Protein AF-A0A6A3BYN4-F1 (afdb_monomer)

InterPro domains:
  IPR032675 Leucine-rich repea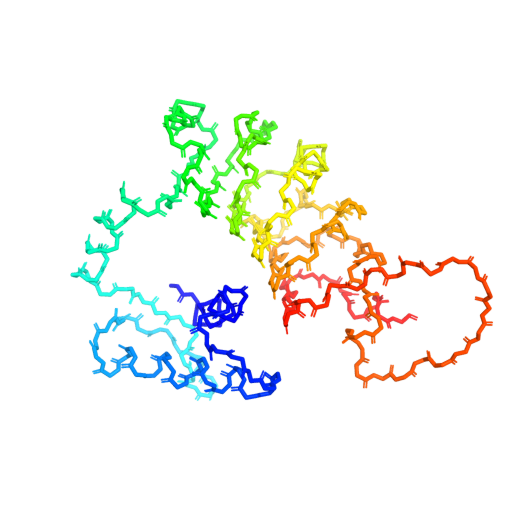t domain superfamily [G3DSA:3.80.10.10] (37-231)
  IPR058922 Disease resistance protein, winged helix domain [PF23559] (1-65)

Secondary structure (DSSP, 8-state):
-BHHHHHHHHHHTTTT-S--HHHHHHHHHHHHHHHHHTTSEEEEEE-TTT--EEEEEEPHHHHHHHHHHHHHHTEEEEES-TTTT--TTTTT--EEEEEE-SSSPPPGGGGG-TT-SEEEEEES--TTHHHHHHHHHHH-TT-SEEEEEES-TTSS-S--B--GGGGG-TT--EEE-TT-TT--B--TTT--GGG-SS-------S-------TT--EEE--S-TTGGGGG-

Solvent-accessible surface area (backbone atoms only — not comparable to full-atom values): 12908 Å² total; per-residue (Å²): 85,50,43,68,58,52,37,46,48,35,56,30,70,56,73,75,64,97,68,59,75,79,53,49,58,57,48,33,52,52,52,50,53,51,38,47,77,68,54,47,43,41,76,75,42,54,42,89,86,80,60,48,70,48,28,34,35,70,24,67,73,56,44,54,52,48,58,58,45,30,79,74,66,25,50,44,77,33,55,69,51,68,73,71,54,64,59,91,50,46,90,55,28,30,32,39,37,39,44,33,77,48,88,54,60,68,60,72,69,66,58,67,34,44,62,22,30,35,40,36,42,40,30,64,47,34,88,41,35,63,69,41,48,46,57,39,40,69,43,30,50,53,21,12,34,43,31,46,35,35,73,55,63,91,57,92,58,40,55,43,65,62,54,63,46,54,44,60,25,59,44,25,9,29,46,39,43,33,32,25,47,53,42,74,58,79,36,65,33,62,64,21,83,86,78,46,102,62,91,83,85,86,88,85,83,87,76,98,70,79,36,36,40,88,44,47,77,52,78,50,83,38,76,46,68,68,59,74,67,75,77,113

pLDDT: mean 76.35, std 15.19, range [27.19, 93.81]

Foldseek 3Di:
DFLVVQLLVCLLVCVQDDDDLVVSSVSSVVVVVVCVVVQQWDDFDADPPPRHTGDTHGDPVNVVVVVVVCVVQQAAEEEQDVVSLPCPPLVRHAEYEYEYEDPDERDPSLLSSLNYAYYHYEDQACNRDQVNQLSNLQRNLNYRYYADAHPPQPDPGADQAHDLSVLSNLSHQEYHDHRRQNHPAYHLSAVDPVVDPDDDDDDDDDDPDSRHNPNHSDYDDHNHPPHVVNVD

Radius of gyration: 18.55 Å; Cα contacts (8 Å, |Δi|>4): 414; chains: 1; bounding box: 43×46×58 Å

Organism: Hibiscus syriacus (NCBI:txid106335)

Nearest PDB structures (foldseek):
  7xe0-assembly1_I  TM=6.383E-01  e=1.063E-06  Triticum monococcum
  7xx2-assembly1_I  TM=6.486E-01  e=2.289E-06  Triticum monococcum
  7xc2-assembly1_C  TM=6.674E-01  e=1.061E-05  Triticum monococcum
  8xuo-assembly1_G  TM=5.935E-01  e=4.640E-05  Solanum lycopersicum
  5unh-assembly1_B  TM=2.642E-01  e=7.836E+00  Escherichia coli

Structure (mmCIF, N/CA/C/O backbone):
data_AF-A0A6A3BYN4-F1
#
_entry.id   AF-A0A6A3BYN4-F1
#
loop_
_atom_site.group_PDB
_atom_site.id
_atom_site.type_symbol
_atom_site.label_atom_id
_atom_site.label_alt_id
_atom_site.label_comp_id
_atom_site.label_asym_id
_atom_site.label_entity_id
_atom_site.label_seq_id
_atom_site.pdbx_PDB_ins_code
_atom_site.Cartn_x
_atom_site.Cartn_y
_atom_site.Cartn_z
_atom_site.occupancy
_atom_site.B_iso_or_equiv
_atom_site.auth_seq_id
_atom_site.auth_comp_id
_atom_site.auth_asym_id
_atom_site.auth_atom_id
_atom_site.pdbx_PDB_model_num
ATOM 1 N N . MET A 1 1 ? 0.397 6.518 12.177 1.00 86.75 1 MET A N 1
ATOM 2 C CA . MET A 1 1 ? -0.329 5.932 11.025 1.00 86.75 1 MET A CA 1
ATOM 3 C C . MET A 1 1 ? -1.210 7.015 10.438 1.00 86.75 1 MET A C 1
ATOM 5 O O . MET A 1 1 ? -1.870 7.691 11.211 1.00 86.75 1 MET A O 1
ATOM 9 N N . GLU A 1 2 ? -1.227 7.198 9.119 1.00 88.94 2 GLU A N 1
ATOM 10 C CA . GLU A 1 2 ? -2.118 8.177 8.474 1.00 88.94 2 GLU A CA 1
ATOM 11 C C . GLU A 1 2 ? -3.573 7.684 8.494 1.00 88.94 2 GLU A C 1
ATOM 13 O O . GLU A 1 2 ? -3.854 6.552 8.089 1.00 88.94 2 GLU A O 1
ATOM 18 N N . LYS A 1 3 ? -4.504 8.542 8.928 1.00 89.50 3 LYS A N 1
ATOM 19 C CA . LYS A 1 3 ? -5.945 8.245 8.970 1.00 89.50 3 LYS A CA 1
ATOM 20 C C . LYS A 1 3 ? -6.471 7.872 7.587 1.00 89.50 3 LYS A C 1
ATOM 22 O O . LYS A 1 3 ? -7.113 6.839 7.406 1.00 89.50 3 LYS A O 1
ATOM 27 N N . GLU A 1 4 ? -6.133 8.691 6.596 1.00 86.19 4 GLU A N 1
ATOM 28 C CA . GLU A 1 4 ? -6.593 8.512 5.223 1.00 86.19 4 GLU A CA 1
ATOM 29 C C . GLU A 1 4 ? -6.123 7.164 4.641 1.00 86.19 4 GLU A C 1
ATOM 31 O O . GLU A 1 4 ? -6.865 6.482 3.935 1.00 86.19 4 GLU A O 1
ATOM 36 N N . PHE A 1 5 ? -4.903 6.736 4.976 1.00 85.38 5 PHE A N 1
ATOM 37 C CA . PHE A 1 5 ? -4.376 5.436 4.565 1.00 85.38 5 PHE A CA 1
ATOM 38 C C . PHE A 1 5 ? -5.151 4.267 5.193 1.00 85.38 5 PHE A C 1
ATOM 40 O O . PHE A 1 5 ? -5.428 3.284 4.499 1.00 85.38 5 PHE A O 1
ATOM 47 N N . LEU A 1 6 ? -5.524 4.362 6.475 1.00 88.94 6 LEU A N 1
ATOM 48 C CA . LEU A 1 6 ? -6.311 3.330 7.162 1.00 88.94 6 LEU A CA 1
ATOM 49 C C . LEU A 1 6 ? -7.678 3.152 6.501 1.00 88.94 6 LEU A C 1
ATOM 51 O O . LEU A 1 6 ? -8.023 2.040 6.101 1.00 88.94 6 LEU A O 1
ATOM 55 N N . ILE A 1 7 ? -8.402 4.256 6.306 1.00 88.38 7 ILE A N 1
ATOM 56 C CA . ILE A 1 7 ? -9.732 4.250 5.688 1.00 88.38 7 ILE A CA 1
ATOM 57 C C . ILE A 1 7 ? -9.668 3.645 4.284 1.00 88.38 7 ILE A C 1
ATOM 59 O O . ILE A 1 7 ? -10.407 2.711 3.972 1.00 88.38 7 ILE A O 1
ATOM 63 N N . LYS A 1 8 ? -8.721 4.092 3.454 1.00 85.56 8 LYS A N 1
ATOM 64 C CA . LYS A 1 8 ? -8.549 3.560 2.094 1.00 85.56 8 LYS A CA 1
ATOM 65 C C . LYS A 1 8 ? -8.161 2.087 2.072 1.00 85.56 8 LYS A C 1
ATOM 67 O O . LYS A 1 8 ? -8.593 1.360 1.181 1.00 85.56 8 LYS A O 1
ATOM 72 N N . SER A 1 9 ? -7.374 1.634 3.045 1.00 85.25 9 SER A N 1
ATOM 73 C CA . SER A 1 9 ? -7.030 0.218 3.172 1.00 85.25 9 SER A CA 1
ATOM 74 C C . SER A 1 9 ? -8.269 -0.619 3.498 1.00 85.25 9 SER A C 1
ATOM 76 O O . SER A 1 9 ? -8.480 -1.660 2.881 1.00 85.25 9 SER A O 1
ATOM 78 N N . TRP A 1 10 ? -9.140 -0.144 4.395 1.00 89.00 10 TRP A N 1
ATOM 79 C CA . TRP A 1 10 ? -10.414 -0.811 4.688 1.00 89.00 10 TRP A CA 1
ATOM 80 C C . TRP A 1 10 ? -11.346 -0.837 3.480 1.00 89.00 10 TRP A C 1
ATOM 82 O O . TRP A 1 10 ? -11.971 -1.862 3.211 1.00 89.00 10 TRP A O 1
ATOM 92 N N . MET A 1 11 ? -11.391 0.257 2.716 1.00 85.44 11 MET A N 1
ATOM 93 C CA . MET A 1 11 ? -12.132 0.317 1.459 1.00 85.44 11 MET A CA 1
ATOM 94 C C . MET A 1 11 ? -11.599 -0.704 0.447 1.00 85.44 11 MET A C 1
ATOM 96 O O . MET A 1 11 ? -12.392 -1.426 -0.148 1.00 85.44 11 MET A O 1
ATOM 100 N N . ALA A 1 12 ? -10.283 -0.780 0.237 1.00 85.81 12 ALA A N 1
ATOM 101 C CA . ALA A 1 12 ? -9.672 -1.681 -0.742 1.00 85.81 12 ALA A CA 1
ATOM 102 C C . ALA A 1 12 ? -9.784 -3.164 -0.349 1.00 85.81 12 ALA A C 1
ATOM 104 O O . ALA A 1 12 ? -9.860 -4.031 -1.215 1.00 85.81 12 ALA A O 1
ATOM 105 N N . GLU A 1 13 ? -9.819 -3.465 0.949 1.00 84.88 13 GLU A N 1
ATOM 106 C CA . GLU A 1 13 ? -10.019 -4.822 1.471 1.00 84.88 13 GLU A CA 1
ATOM 107 C C . GLU A 1 13 ? -11.508 -5.194 1.634 1.00 84.88 13 GLU A C 1
ATOM 109 O O . GLU A 1 13 ? -11.803 -6.284 2.115 1.00 84.88 13 GLU A O 1
ATOM 114 N N . ASP A 1 14 ? -12.433 -4.331 1.192 1.00 84.31 14 ASP A N 1
ATOM 115 C CA . ASP A 1 14 ? -13.896 -4.486 1.292 1.00 84.31 14 ASP A CA 1
ATOM 116 C C . ASP A 1 14 ? -14.412 -4.714 2.728 1.00 84.31 14 ASP A C 1
ATOM 118 O O . ASP A 1 14 ? -15.421 -5.378 2.954 1.00 84.31 14 ASP A O 1
ATOM 122 N N . LEU A 1 15 ? -13.737 -4.135 3.725 1.00 85.00 15 LEU A N 1
ATOM 123 C CA . LEU A 1 15 ? -14.116 -4.260 5.140 1.00 85.00 15 LEU A CA 1
ATOM 124 C C . LEU A 1 15 ? -15.321 -3.389 5.533 1.00 85.00 15 LEU A C 1
ATOM 126 O O . LEU A 1 15 ? -15.845 -3.537 6.634 1.00 85.00 15 LEU A O 1
ATOM 130 N N . LEU A 1 16 ? -15.746 -2.480 4.652 1.00 82.56 16 LEU A N 1
ATOM 131 C CA . LEU A 1 16 ? -16.787 -1.477 4.912 1.00 82.56 16 LEU A CA 1
ATOM 132 C C . LEU A 1 16 ? -18.160 -1.838 4.303 1.00 82.56 16 LEU A C 1
ATOM 134 O O . LEU A 1 16 ? -19.082 -1.030 4.371 1.00 82.56 16 LEU A O 1
ATOM 138 N N . GLY A 1 17 ? -18.309 -3.045 3.739 1.00 74.50 17 GLY A N 1
ATOM 139 C CA . GLY A 1 17 ? -19.553 -3.534 3.124 1.00 74.50 17 GLY A CA 1
ATOM 140 C C . GLY A 1 17 ? -19.763 -3.110 1.660 1.00 74.50 17 GLY A C 1
ATOM 141 O O . GLY A 1 17 ? -18.975 -2.351 1.094 1.00 74.50 17 GLY A O 1
ATOM 142 N N . GLU A 1 18 ? -20.827 -3.630 1.035 1.00 65.00 18 GLU A N 1
ATOM 143 C CA . GLU A 1 18 ? -21.228 -3.307 -0.346 1.00 65.00 18 GLU A CA 1
ATOM 144 C C . GLU A 1 18 ? -22.156 -2.079 -0.360 1.00 65.00 18 GLU A C 1
ATOM 146 O O . GLU A 1 18 ? -23.340 -2.189 -0.055 1.00 65.00 18 GLU A O 1
ATOM 151 N N . MET A 1 19 ? -21.617 -0.899 -0.688 1.00 64.19 19 MET A N 1
ATOM 152 C CA . MET A 1 19 ? -22.354 0.375 -0.763 1.00 64.19 19 MET A CA 1
ATOM 153 C C . MET A 1 19 ? -21.835 1.249 -1.921 1.00 64.19 19 MET A C 1
ATOM 155 O O . MET A 1 19 ? -20.777 0.971 -2.491 1.00 64.19 19 MET A O 1
ATOM 159 N N . GLN A 1 20 ? -22.559 2.320 -2.276 1.00 60.53 20 GLN A N 1
ATOM 160 C CA . GLN A 1 20 ? -22.128 3.259 -3.324 1.00 60.53 20 GLN A CA 1
ATOM 161 C C . GLN A 1 20 ? -20.862 4.030 -2.908 1.00 60.53 20 GLN A C 1
ATOM 163 O O . GLN A 1 20 ? -20.655 4.325 -1.735 1.00 60.53 20 GLN A O 1
ATOM 168 N N . HIS A 1 21 ? -20.019 4.411 -3.877 1.00 60.41 21 HIS A N 1
ATOM 169 C CA . HIS A 1 21 ? -18.673 4.966 -3.644 1.00 60.41 21 HIS A CA 1
ATOM 170 C C . HIS A 1 21 ? -18.591 6.126 -2.638 1.00 60.41 21 HIS A C 1
ATOM 172 O O . HIS A 1 21 ? -17.711 6.110 -1.777 1.00 60.41 21 HIS A O 1
ATOM 178 N N . LYS A 1 22 ? -19.484 7.123 -2.733 1.00 61.91 22 LYS A N 1
ATOM 179 C CA . LYS A 1 22 ? -19.482 8.283 -1.820 1.00 61.91 22 LYS A CA 1
ATOM 180 C C . LYS A 1 22 ? -19.844 7.897 -0.385 1.00 61.91 22 LYS A C 1
ATOM 182 O O . LYS A 1 22 ? -19.381 8.543 0.551 1.00 61.91 22 LYS A O 1
ATOM 187 N N . ASP A 1 23 ? -20.601 6.820 -0.211 1.00 74.81 23 ASP A N 1
ATOM 188 C CA . ASP A 1 23 ? -21.003 6.343 1.106 1.00 74.81 23 ASP A CA 1
ATOM 189 C C . ASP A 1 23 ? -19.850 5.615 1.801 1.00 74.81 23 ASP A C 1
ATOM 191 O O . ASP A 1 23 ? -19.715 5.710 3.016 1.00 74.81 23 ASP A O 1
ATOM 195 N N . VAL A 1 24 ? -18.972 4.939 1.050 1.00 74.75 24 VAL A N 1
ATOM 196 C CA . VAL A 1 24 ? -17.907 4.106 1.637 1.00 74.75 24 VAL A CA 1
ATOM 197 C C . VAL A 1 24 ? -16.835 4.938 2.349 1.00 74.75 24 VAL A C 1
ATOM 199 O O . VAL A 1 24 ? -16.348 4.525 3.398 1.00 74.75 24 VAL A O 1
ATOM 202 N N . GLU A 1 25 ? -16.478 6.117 1.829 1.00 81.12 25 GLU A N 1
ATOM 203 C CA . GLU A 1 25 ? -15.524 7.012 2.507 1.00 81.12 25 GLU A CA 1
ATOM 204 C C . GLU A 1 25 ? -16.133 7.584 3.797 1.00 81.12 25 GLU A C 1
ATOM 206 O O . GLU A 1 25 ? -15.505 7.522 4.850 1.00 81.12 25 GLU A O 1
ATOM 211 N N . ILE A 1 26 ? -17.401 8.013 3.754 1.00 85.88 26 ILE A N 1
ATOM 212 C CA . ILE A 1 26 ? -18.148 8.484 4.934 1.00 85.88 26 ILE A CA 1
ATOM 213 C C . ILE A 1 26 ? -18.308 7.365 5.976 1.00 85.88 26 ILE A C 1
ATOM 215 O O . ILE A 1 26 ? -18.231 7.608 7.180 1.00 85.88 26 ILE A O 1
ATOM 219 N N . ILE A 1 27 ? -18.539 6.125 5.543 1.00 87.94 27 ILE A N 1
ATOM 220 C CA . ILE A 1 27 ? -18.589 4.962 6.437 1.00 87.94 27 ILE A CA 1
ATOM 221 C C . ILE A 1 27 ? -17.210 4.715 7.050 1.00 87.94 27 ILE A C 1
ATOM 223 O O . ILE A 1 27 ? -17.118 4.504 8.256 1.00 87.94 27 ILE A O 1
ATOM 227 N N . GLY A 1 28 ? -16.141 4.780 6.256 1.00 89.50 28 GLY A N 1
ATOM 228 C CA . GLY A 1 28 ? -14.774 4.644 6.749 1.00 89.50 28 GLY A CA 1
ATOM 229 C C . GLY A 1 28 ? -14.431 5.674 7.827 1.00 89.50 28 GLY A C 1
ATOM 230 O O . GLY A 1 28 ? -13.869 5.310 8.858 1.00 89.50 28 GLY A O 1
ATOM 231 N N . GLU A 1 29 ? -14.852 6.923 7.631 1.00 91.25 29 GLU A N 1
ATOM 232 C CA . GLU A 1 29 ? -14.769 7.999 8.625 1.00 91.25 29 GLU A CA 1
ATOM 233 C C . GLU A 1 29 ? -15.514 7.639 9.920 1.00 91.25 29 GLU A C 1
ATOM 235 O O . GLU A 1 29 ? -14.926 7.650 10.999 1.00 91.25 29 GLU A O 1
ATOM 240 N N . LYS A 1 30 ? -16.773 7.188 9.823 1.00 91.62 30 LYS A N 1
ATOM 241 C CA . LYS A 1 30 ? -17.560 6.754 10.994 1.00 91.62 30 LYS A CA 1
ATOM 242 C C . LYS A 1 30 ? -16.915 5.589 11.748 1.00 91.62 30 LYS A C 1
ATOM 244 O O . LYS A 1 30 ? -16.952 5.557 12.977 1.00 91.62 30 LYS A O 1
ATOM 249 N N . TYR A 1 31 ? -16.339 4.626 11.029 1.00 91.81 31 TYR A N 1
ATOM 250 C CA . TYR A 1 31 ? -15.609 3.510 11.634 1.00 91.81 31 TYR A CA 1
ATOM 251 C C . TYR A 1 31 ? -14.350 3.999 12.351 1.00 91.81 31 TYR A C 1
ATOM 253 O O . TYR A 1 31 ? -14.078 3.564 13.469 1.00 91.81 31 TYR A O 1
ATOM 261 N N . PHE A 1 32 ? -13.601 4.917 11.737 1.00 93.69 32 PHE A N 1
ATOM 262 C CA . PHE A 1 32 ? -12.437 5.527 12.369 1.00 93.69 32 PHE A CA 1
ATOM 263 C C . PHE A 1 32 ? -12.827 6.249 13.663 1.00 93.69 32 PHE A C 1
ATOM 265 O O . PHE A 1 32 ? -12.234 5.981 14.707 1.00 93.69 32 PHE A O 1
ATOM 272 N N . ASP A 1 33 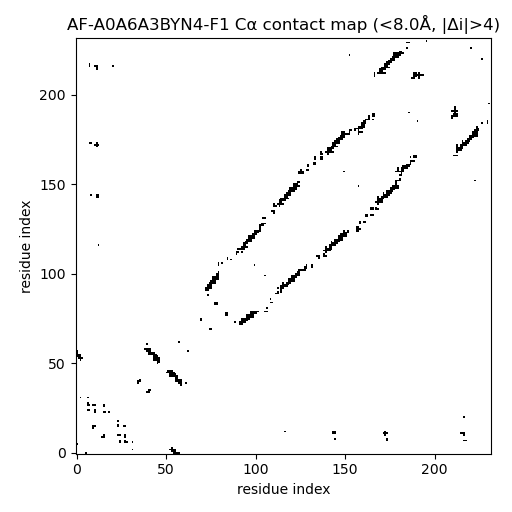? -13.861 7.089 13.620 1.00 92.81 33 ASP A N 1
ATOM 273 C CA . ASP A 1 33 ? -14.347 7.825 14.789 1.00 92.81 33 ASP A CA 1
ATOM 274 C C . ASP A 1 33 ? -14.828 6.879 15.898 1.00 92.81 33 ASP A C 1
ATOM 276 O O . ASP A 1 33 ? -14.534 7.098 17.073 1.00 92.81 33 ASP A O 1
ATOM 280 N N . ASN A 1 34 ? -15.495 5.774 15.546 1.00 93.38 34 ASN A N 1
ATOM 281 C CA . ASN A 1 34 ? -15.880 4.754 16.519 1.00 93.38 34 ASN A CA 1
ATOM 282 C C . ASN A 1 34 ? -14.655 4.118 17.203 1.00 93.38 34 ASN A C 1
ATOM 284 O O . ASN A 1 34 ? -14.625 4.001 18.428 1.00 93.38 34 ASN A O 1
ATOM 288 N N . LEU A 1 35 ? -13.615 3.768 16.439 1.00 93.69 35 LEU A N 1
ATOM 289 C CA . LEU A 1 35 ? -12.364 3.242 16.995 1.00 93.69 35 LEU A CA 1
ATOM 290 C C . LEU A 1 35 ? -11.660 4.263 17.905 1.00 93.69 35 LEU A C 1
ATOM 292 O O . LEU A 1 35 ? -11.094 3.878 18.929 1.00 93.69 35 LEU A O 1
ATOM 296 N N . VAL A 1 36 ? -11.726 5.556 17.577 1.00 92.44 36 VAL A N 1
ATOM 297 C CA . VAL A 1 36 ? -11.218 6.635 18.440 1.00 92.44 36 VAL A CA 1
ATOM 298 C C . VAL A 1 36 ? -11.985 6.693 19.763 1.00 92.44 36 VAL A C 1
ATOM 300 O O . VAL A 1 36 ? -11.356 6.729 20.819 1.00 92.44 36 VAL A O 1
ATOM 303 N N . VAL A 1 37 ? -13.322 6.641 19.730 1.00 93.19 37 VAL A N 1
ATOM 304 C CA . VAL A 1 37 ? -14.171 6.646 20.940 1.00 93.19 37 VAL A CA 1
ATOM 305 C C . VAL A 1 37 ? -13.888 5.444 21.848 1.00 93.19 37 VAL A C 1
ATOM 307 O O . VAL A 1 37 ? -13.997 5.553 23.067 1.00 93.19 37 VAL A O 1
ATOM 310 N N . HIS A 1 38 ? -13.476 4.311 21.277 1.00 91.81 38 HIS A N 1
ATOM 311 C CA . HIS A 1 38 ? -13.107 3.105 22.020 1.00 91.81 38 HIS A CA 1
ATOM 312 C C . HIS A 1 38 ? -11.611 3.011 22.368 1.00 91.81 38 HIS A C 1
ATOM 314 O O . HIS A 1 38 ? -11.123 1.926 22.685 1.00 91.81 38 HIS A O 1
ATOM 320 N N . SER A 1 39 ? -10.877 4.129 22.324 1.00 91.62 39 SER A N 1
ATOM 321 C CA . SER A 1 39 ? -9.452 4.214 22.687 1.00 91.62 39 SER A CA 1
ATOM 322 C C . SER A 1 39 ? -8.549 3.258 21.903 1.00 91.62 39 SER A C 1
ATOM 324 O O . SER A 1 39 ? -7.480 2.863 22.367 1.00 91.62 39 SER A O 1
ATOM 326 N N . PHE A 1 40 ? -8.959 2.879 20.691 1.00 92.25 40 PHE A N 1
ATOM 327 C CA . PHE A 1 40 ? -8.153 2.018 19.830 1.00 92.25 40 PHE A CA 1
ATOM 328 C C . PHE A 1 40 ? -6.898 2.749 19.328 1.00 92.25 40 PHE A C 1
ATOM 330 O O . PHE A 1 40 ? -5.856 2.136 19.067 1.00 92.25 40 PHE A O 1
ATOM 337 N N . PHE A 1 41 ? -7.001 4.076 19.217 1.00 93.38 41 PHE A N 1
ATOM 338 C CA . PHE A 1 41 ? -5.934 4.979 18.814 1.00 93.38 41 PHE A CA 1
ATOM 339 C C . PHE A 1 41 ? -5.618 6.003 19.910 1.00 93.38 41 PHE A C 1
ATOM 341 O O . PHE A 1 41 ? -6.481 6.380 20.699 1.00 93.38 41 PHE A O 1
ATOM 348 N N . GLN A 1 42 ? -4.379 6.479 19.910 1.00 91.81 42 GLN A N 1
ATOM 349 C CA . GLN A 1 42 ? -3.846 7.524 20.782 1.00 91.81 42 GLN A CA 1
ATOM 350 C C . GLN A 1 42 ? -2.901 8.435 19.984 1.00 91.81 42 GLN A C 1
ATOM 352 O O . GLN A 1 42 ? -2.607 8.137 18.829 1.00 91.81 42 GLN A O 1
ATOM 357 N N . GLU A 1 43 ? -2.389 9.503 20.607 1.00 90.69 43 GLU A N 1
ATOM 358 C CA . GLU A 1 43 ? -1.374 10.403 20.020 1.00 90.69 43 GLU A CA 1
ATOM 359 C C . GLU A 1 43 ? -1.776 10.901 18.616 1.00 90.69 43 GLU A C 1
ATOM 361 O O . GLU A 1 43 ? -1.282 10.426 17.593 1.00 90.69 43 GLU A O 1
ATOM 366 N N . PHE A 1 44 ? -2.726 11.838 18.578 1.00 92.69 44 PHE A N 1
ATOM 367 C CA . PHE A 1 44 ? -3.286 12.368 17.335 1.00 92.69 44 PHE A CA 1
ATOM 368 C C . PHE A 1 44 ? -2.515 13.586 16.835 1.00 92.69 44 PHE A C 1
ATOM 370 O O . PHE A 1 44 ? -2.352 14.568 17.559 1.00 92.69 44 PHE A O 1
ATOM 377 N N . GLU A 1 45 ? -2.146 13.549 15.563 1.00 93.81 45 GLU A N 1
ATOM 378 C CA . GLU A 1 45 ? -1.692 14.706 14.806 1.00 93.81 45 GLU A CA 1
ATOM 379 C C . GLU A 1 45 ? -2.874 15.286 14.035 1.00 93.81 45 GLU A C 1
ATOM 381 O O . GLU A 1 45 ? -3.653 14.544 13.423 1.00 93.81 45 GLU A O 1
ATOM 386 N N . LYS A 1 46 ? -3.026 16.608 14.078 1.00 93.12 46 LYS A N 1
ATOM 387 C CA . LYS A 1 46 ? -4.147 17.310 13.457 1.00 93.12 46 LYS A CA 1
ATOM 388 C C . LYS A 1 46 ? -3.652 18.343 12.464 1.00 93.12 46 LYS A C 1
ATOM 390 O O . LYS A 1 46 ? -2.639 18.987 12.718 1.00 93.12 46 LYS A O 1
ATOM 395 N N . ASP A 1 47 ? -4.407 18.523 11.389 1.00 89.69 47 ASP A N 1
ATOM 396 C CA . ASP A 1 47 ? -4.164 19.590 10.429 1.00 89.69 47 ASP A CA 1
ATOM 397 C C . ASP A 1 47 ? -4.295 20.945 11.118 1.00 89.69 47 ASP A C 1
ATOM 399 O O . ASP A 1 47 ? -5.178 21.170 11.956 1.00 89.69 47 ASP A O 1
ATOM 403 N N . GLU A 1 48 ? -3.379 21.854 10.801 1.00 91.06 48 GLU A N 1
ATOM 404 C CA . GLU A 1 48 ? -3.344 23.156 11.451 1.00 91.06 48 GLU A CA 1
ATOM 405 C C . GLU A 1 48 ? -4.575 24.001 11.111 1.00 91.06 48 GLU A C 1
ATOM 407 O O . GLU A 1 48 ? -5.034 24.753 11.982 1.00 91.06 48 GLU A O 1
ATOM 412 N N . ASN A 1 49 ? -5.136 23.828 9.909 1.00 89.31 49 ASN A N 1
ATOM 413 C CA . ASN A 1 49 ? -6.204 24.655 9.360 1.00 89.31 49 ASN A CA 1
ATOM 414 C C . ASN A 1 49 ? -7.580 24.230 9.875 1.00 89.31 49 ASN A C 1
ATOM 416 O O . ASN A 1 49 ? -8.300 25.048 10.444 1.00 89.31 49 ASN A O 1
ATOM 420 N N . ASP A 1 50 ? -7.950 22.961 9.690 1.00 90.56 50 ASP A N 1
ATOM 421 C CA . ASP A 1 50 ? -9.305 22.467 9.984 1.00 90.56 50 ASP A CA 1
ATOM 422 C C . ASP A 1 50 ? -9.389 21.597 11.251 1.00 90.56 50 ASP A C 1
ATOM 424 O O . ASP A 1 50 ? -10.479 21.195 11.664 1.00 90.56 50 ASP A O 1
ATOM 428 N N . LYS A 1 51 ? -8.246 21.337 11.904 1.00 88.50 51 LYS A N 1
ATOM 429 C CA . LYS A 1 51 ? -8.113 20.473 13.091 1.00 88.50 51 LYS A CA 1
ATOM 430 C C . LYS A 1 51 ? -8.550 19.022 12.862 1.00 88.50 51 LYS A C 1
ATOM 432 O O . LYS A 1 51 ? -8.720 18.281 13.840 1.00 88.50 51 LYS A O 1
ATOM 437 N N . SER A 1 52 ? -8.702 18.596 11.610 1.00 88.56 52 SER A N 1
ATOM 438 C CA . SER A 1 52 ? -8.962 17.205 11.257 1.00 88.56 52 SER A CA 1
ATOM 439 C C . SER A 1 52 ? -7.766 16.333 11.631 1.00 88.56 52 SER A C 1
ATOM 441 O O . SER A 1 52 ? -6.618 16.765 11.596 1.00 88.56 52 SER A O 1
ATOM 443 N N . VAL A 1 53 ? -8.027 15.097 12.056 1.00 90.62 53 VAL A N 1
ATOM 444 C CA . VAL A 1 53 ? -6.960 14.149 12.403 1.00 90.62 53 VAL A CA 1
ATOM 445 C C . VAL A 1 53 ? -6.259 13.692 11.124 1.00 90.62 53 VAL A C 1
ATOM 447 O O . VAL A 1 53 ? -6.872 13.027 10.291 1.00 90.62 53 VAL A O 1
ATOM 450 N N . ILE A 1 54 ? -4.967 13.987 11.003 1.00 90.44 54 ILE A N 1
ATOM 451 C CA . ILE A 1 54 ? -4.112 13.531 9.899 1.00 90.44 54 ILE A CA 1
ATOM 452 C C . ILE A 1 54 ? -3.564 12.143 10.218 1.00 90.44 54 ILE A C 1
ATOM 454 O O . ILE A 1 54 ? -3.584 11.233 9.380 1.00 90.44 54 ILE A O 1
ATOM 458 N N . SER A 1 55 ? -3.064 11.969 11.440 1.00 92.12 55 SER A N 1
ATOM 459 C CA . SER A 1 55 ? -2.370 10.756 11.841 1.00 92.12 55 SER A CA 1
ATOM 460 C C . SER A 1 55 ? -2.648 10.397 13.299 1.00 92.12 55 SER A C 1
ATOM 462 O O . SER A 1 55 ? -3.032 11.232 14.117 1.00 92.12 55 SER A O 1
ATOM 464 N N . CYS A 1 56 ? -2.529 9.111 13.613 1.00 93.62 56 CYS A N 1
ATOM 465 C CA . CYS A 1 56 ? -2.717 8.574 14.954 1.00 93.62 56 CYS A CA 1
ATOM 466 C C . CYS A 1 56 ? -1.790 7.381 15.204 1.00 93.62 56 CYS A C 1
ATOM 468 O O . CYS A 1 56 ? -1.300 6.729 14.270 1.00 93.62 56 CYS A O 1
ATOM 470 N N . LYS A 1 57 ? -1.563 7.047 16.469 1.00 92.69 57 LYS A N 1
ATOM 471 C CA . LYS A 1 57 ? -0.844 5.845 16.896 1.00 92.69 57 LYS A CA 1
ATOM 472 C C . LYS A 1 57 ? -1.829 4.799 17.406 1.00 92.69 57 LYS A C 1
ATOM 474 O O . LYS A 1 57 ? -2.866 5.131 17.966 1.00 92.69 57 LYS A O 1
ATOM 479 N N . MET A 1 58 ? -1.524 3.524 17.196 1.00 89.62 58 MET A N 1
ATOM 480 C CA . MET A 1 58 ? -2.300 2.438 17.799 1.00 89.62 58 MET A CA 1
ATOM 481 C C . MET A 1 58 ? -2.021 2.408 19.301 1.00 89.62 58 MET A C 1
ATOM 483 O O . MET A 1 58 ? -0.865 2.551 19.699 1.00 89.62 58 MET A O 1
ATOM 487 N N . HIS A 1 59 ? -3.055 2.217 20.117 1.00 91.56 59 HIS A N 1
ATOM 488 C CA . HIS A 1 59 ? -2.870 2.028 21.553 1.00 91.56 59 HIS A CA 1
ATOM 489 C C . HIS A 1 59 ? -2.009 0.783 21.823 1.00 91.56 59 HIS A C 1
ATOM 491 O O . HIS A 1 59 ? -2.129 -0.213 21.111 1.00 91.56 59 HIS A O 1
ATOM 497 N N . GLU A 1 60 ? -1.167 0.805 22.857 1.00 89.12 60 GLU A N 1
ATOM 498 C CA . GLU A 1 60 ? -0.181 -0.254 23.143 1.00 89.12 60 GLU A CA 1
ATOM 499 C C . GLU A 1 60 ? -0.817 -1.649 23.276 1.00 89.12 60 GLU A C 1
ATOM 501 O O . GLU A 1 60 ? -0.439 -2.576 22.569 1.00 89.12 60 GLU A O 1
ATOM 506 N N . ILE A 1 61 ? -1.882 -1.772 24.073 1.00 89.88 61 ILE A N 1
ATOM 507 C CA . ILE A 1 61 ? -2.642 -3.030 24.224 1.00 89.88 61 ILE A CA 1
ATOM 508 C C . ILE A 1 61 ? -3.167 -3.555 22.875 1.00 89.88 61 ILE A C 1
ATOM 510 O O . ILE A 1 61 ? -3.115 -4.753 22.587 1.00 89.88 61 ILE A O 1
ATOM 514 N N . VAL A 1 62 ? -3.677 -2.662 22.025 1.00 89.81 62 VAL A N 1
ATOM 515 C CA . VAL A 1 62 ? -4.196 -3.022 20.700 1.00 89.81 62 VAL A CA 1
ATOM 516 C C . VAL A 1 62 ? -3.056 -3.428 19.770 1.00 89.81 62 VAL A C 1
ATOM 518 O O . VAL A 1 62 ? -3.185 -4.384 19.003 1.00 89.81 62 VAL A O 1
ATOM 521 N N . HIS A 1 63 ? -1.927 -2.733 19.860 1.00 87.44 63 HIS A N 1
ATOM 522 C CA . HIS A 1 63 ? -0.713 -3.070 19.143 1.00 87.44 63 HIS A CA 1
ATOM 523 C C . HIS A 1 63 ? -0.225 -4.472 19.524 1.00 87.44 63 HIS A C 1
ATOM 525 O O . HIS A 1 63 ? -0.004 -5.288 18.627 1.00 87.44 63 HIS A O 1
ATOM 531 N N . ASP A 1 64 ? -0.158 -4.808 20.809 1.00 87.62 64 ASP A N 1
ATOM 532 C CA . ASP A 1 64 ? 0.272 -6.130 21.276 1.00 87.62 64 ASP A CA 1
ATOM 533 C C . ASP A 1 64 ? -0.678 -7.233 20.806 1.00 87.62 64 ASP A C 1
ATOM 535 O O . ASP A 1 64 ? -0.249 -8.274 20.294 1.00 87.62 64 ASP A O 1
ATOM 539 N N . PHE A 1 65 ? -1.984 -6.967 20.862 1.00 86.31 65 PHE A N 1
ATOM 540 C CA . PHE A 1 65 ? -2.987 -7.860 20.295 1.00 86.31 65 PHE A CA 1
ATOM 541 C C . PHE A 1 65 ? -2.807 -8.042 18.778 1.00 86.31 65 PHE A C 1
ATOM 543 O O . PHE A 1 65 ? -2.886 -9.160 18.259 1.00 86.31 65 PHE A O 1
ATOM 550 N N . SER A 1 66 ? -2.490 -6.970 18.048 1.00 82.62 66 SER A N 1
ATOM 551 C CA . SER A 1 66 ? -2.211 -7.039 16.611 1.00 82.62 66 SER A CA 1
ATOM 552 C C . SER A 1 66 ? -0.947 -7.855 16.306 1.00 82.62 66 SER A C 1
ATOM 554 O O . SER A 1 66 ? -0.938 -8.635 15.351 1.00 82.62 66 SER A O 1
ATOM 556 N N . GLN A 1 67 ? 0.095 -7.756 17.142 1.00 79.69 67 GLN A N 1
ATOM 557 C CA . GLN A 1 67 ? 1.312 -8.554 17.000 1.00 79.69 67 GLN A CA 1
ATOM 558 C C . GLN A 1 67 ? 1.047 -10.041 17.245 1.00 79.69 67 GLN A C 1
ATOM 560 O O . GLN A 1 67 ? 1.590 -10.893 16.534 1.00 79.69 67 GLN A O 1
ATOM 565 N N . TYR A 1 68 ? 0.175 -10.363 18.202 1.00 80.06 68 TYR A N 1
ATOM 566 C CA . TYR A 1 68 ? -0.295 -11.727 18.414 1.00 80.06 68 TYR A CA 1
ATOM 567 C C . TYR A 1 68 ? -1.042 -12.260 17.178 1.00 80.06 68 TYR A C 1
ATOM 569 O O . TYR A 1 68 ? -0.713 -13.333 16.665 1.00 80.06 68 TYR A O 1
ATOM 577 N N . LEU A 1 69 ? -1.980 -11.480 16.625 1.00 74.62 69 LEU A N 1
ATOM 578 C CA . LEU A 1 69 ? -2.719 -11.847 15.410 1.00 74.62 69 LEU A CA 1
ATOM 579 C C . LEU A 1 69 ? -1.826 -11.958 14.168 1.00 74.62 69 LEU A C 1
ATOM 581 O O . LEU A 1 69 ? -2.092 -12.781 13.289 1.00 74.62 69 LEU A O 1
ATOM 585 N N . ARG A 1 70 ? -0.746 -11.175 14.084 1.00 69.69 70 ARG A N 1
ATOM 586 C CA . ARG A 1 70 ? 0.216 -11.231 12.972 1.00 69.69 70 ARG A CA 1
ATOM 587 C C . ARG A 1 70 ? 0.766 -12.643 12.774 1.00 69.69 70 ARG A C 1
ATOM 589 O O . ARG A 1 70 ? 0.870 -13.107 11.640 1.00 69.69 70 ARG A O 1
ATOM 596 N N . ARG A 1 71 ? 1.038 -13.351 13.875 1.00 65.12 71 ARG A N 1
ATOM 597 C CA . ARG A 1 71 ? 1.564 -14.727 13.873 1.00 65.12 71 ARG A CA 1
ATOM 598 C C . ARG A 1 71 ? 0.547 -15.758 13.368 1.00 65.12 71 ARG A C 1
ATOM 600 O O . ARG A 1 71 ? 0.946 -16.828 12.920 1.00 65.12 71 ARG A O 1
ATOM 607 N N . THR A 1 72 ? -0.749 -15.439 13.399 1.00 65.06 72 THR A N 1
ATOM 608 C CA . THR A 1 72 ? -1.836 -16.375 13.067 1.00 65.06 72 THR A CA 1
ATOM 609 C C . THR A 1 72 ? -2.541 -16.062 11.742 1.00 65.06 72 THR A C 1
ATOM 611 O O . THR A 1 72 ? -3.050 -16.982 11.103 1.00 65.06 72 THR A O 1
ATOM 614 N N . LYS A 1 73 ? -2.535 -14.799 11.280 1.00 64.44 73 LYS A N 1
ATOM 615 C CA . LYS A 1 73 ? -3.314 -14.320 10.115 1.00 64.44 73 LYS A CA 1
ATOM 616 C C . LYS A 1 73 ? -2.507 -14.011 8.844 1.00 64.44 73 LYS A C 1
ATOM 618 O O . LYS A 1 73 ? -3.065 -13.478 7.889 1.00 64.44 73 LYS A O 1
ATOM 623 N N . GLY A 1 74 ? -1.221 -14.366 8.789 1.00 68.06 74 GLY A N 1
ATOM 624 C CA . GLY A 1 74 ? -0.427 -14.244 7.556 1.00 68.06 74 GLY A CA 1
ATOM 625 C C . GLY A 1 74 ? -0.078 -12.802 7.168 1.00 68.06 74 GLY A C 1
ATOM 626 O O . GLY A 1 74 ? -0.005 -12.478 5.981 1.00 68.06 74 GLY A O 1
ATOM 627 N N . LEU A 1 75 ? 0.117 -11.936 8.165 1.00 70.50 75 LEU A N 1
ATOM 628 C CA . LEU A 1 75 ? 0.706 -10.608 7.993 1.00 70.50 75 LEU A CA 1
ATOM 629 C C . LEU A 1 75 ? 2.226 -10.722 8.171 1.00 70.50 75 LEU A C 1
ATOM 631 O O . LEU A 1 75 ? 2.701 -11.289 9.154 1.00 70.50 75 LEU A O 1
ATOM 635 N N . MET A 1 76 ? 2.980 -10.180 7.218 1.00 73.56 76 MET A N 1
ATOM 636 C CA . MET A 1 76 ? 4.434 -10.271 7.164 1.00 73.56 76 MET A CA 1
ATOM 637 C C . MET A 1 76 ? 5.057 -8.885 7.047 1.00 73.56 76 MET A C 1
ATOM 639 O O . MET A 1 76 ? 4.609 -8.044 6.270 1.00 73.56 76 MET A O 1
ATOM 643 N N . VAL A 1 77 ? 6.120 -8.673 7.812 1.00 70.50 77 VAL A N 1
ATOM 644 C CA . VAL A 1 77 ? 7.020 -7.535 7.657 1.00 70.50 77 VAL A CA 1
ATOM 645 C C . VAL A 1 77 ? 8.397 -8.132 7.450 1.00 70.50 77 VAL A C 1
ATOM 647 O O . VAL A 1 77 ? 8.809 -8.972 8.246 1.00 70.50 77 VAL A O 1
ATOM 650 N N . ALA A 1 78 ? 9.052 -7.744 6.366 1.00 72.12 78 ALA A N 1
ATOM 651 C CA . ALA A 1 78 ? 10.382 -8.205 6.027 1.00 72.12 78 ALA A CA 1
ATOM 652 C C . ALA A 1 78 ? 11.254 -7.018 5.633 1.00 72.12 78 ALA A C 1
ATOM 654 O O . ALA A 1 78 ? 10.782 -6.039 5.045 1.00 72.12 78 ALA A O 1
ATOM 655 N N . THR A 1 79 ? 12.535 -7.122 5.941 1.00 68.88 79 THR A N 1
ATOM 656 C CA . THR A 1 79 ? 13.556 -6.257 5.359 1.00 68.88 79 THR A CA 1
ATOM 657 C C . THR A 1 79 ? 14.146 -6.910 4.105 1.00 68.88 79 THR A C 1
ATOM 659 O O . THR A 1 79 ? 13.806 -8.045 3.761 1.00 68.88 79 THR A O 1
ATOM 662 N N . SER A 1 80 ? 15.021 -6.205 3.388 1.00 65.81 80 SER A N 1
ATOM 663 C CA . SER A 1 80 ? 15.787 -6.767 2.264 1.00 65.81 80 SER A CA 1
ATOM 664 C C . SER A 1 80 ? 16.676 -7.957 2.657 1.00 65.81 80 SER A C 1
ATOM 666 O O . SER A 1 80 ? 17.153 -8.670 1.773 1.00 65.81 80 SER A O 1
ATOM 668 N N . ASN A 1 81 ? 16.836 -8.231 3.958 1.00 63.72 81 ASN A N 1
ATOM 669 C CA . ASN A 1 81 ? 17.550 -9.396 4.451 1.00 63.72 81 ASN A CA 1
ATOM 670 C C . ASN A 1 81 ? 16.832 -10.706 4.067 1.00 63.72 81 ASN A C 1
ATOM 672 O O . ASN A 1 81 ? 15.705 -10.988 4.482 1.00 63.72 81 ASN A O 1
ATOM 676 N N . ALA A 1 82 ? 17.524 -11.539 3.289 1.00 56.34 82 ALA A N 1
ATOM 677 C CA . ALA A 1 82 ? 17.013 -12.802 2.768 1.00 56.34 82 ALA A CA 1
ATOM 678 C C . ALA A 1 82 ? 16.640 -13.824 3.860 1.00 56.34 82 ALA A C 1
ATOM 680 O O . ALA A 1 82 ? 15.785 -14.678 3.618 1.00 56.34 82 ALA A O 1
ATOM 681 N N . GLU A 1 83 ? 17.230 -13.735 5.056 1.00 60.59 83 GLU A N 1
ATOM 682 C CA . GLU A 1 83 ? 16.955 -14.662 6.162 1.00 60.59 83 GLU A CA 1
ATOM 683 C C . GLU A 1 83 ? 15.572 -14.440 6.797 1.00 60.59 83 GLU A C 1
ATOM 685 O O . GLU A 1 83 ? 14.879 -15.404 7.127 1.00 60.59 83 GLU A O 1
ATOM 690 N N . GLU A 1 84 ? 15.104 -13.189 6.880 1.00 59.56 84 GLU A N 1
ATOM 691 C CA . GLU A 1 84 ? 13.743 -12.856 7.344 1.00 59.56 84 GLU A CA 1
ATOM 692 C C . GLU A 1 84 ? 12.670 -13.273 6.329 1.00 59.56 84 GLU A C 1
ATOM 694 O O . GLU A 1 84 ? 11.501 -13.473 6.665 1.00 59.56 84 GLU A O 1
ATOM 699 N N . LEU A 1 85 ? 13.087 -13.451 5.074 1.00 62.50 85 LEU A N 1
ATOM 700 C CA . LEU A 1 85 ? 12.278 -13.978 3.984 1.00 62.50 85 LEU A CA 1
ATOM 701 C C . LEU A 1 85 ? 12.308 -15.513 3.923 1.00 62.50 85 LEU A C 1
ATOM 703 O O . LEU A 1 85 ? 11.832 -16.079 2.931 1.00 62.50 85 LEU A O 1
ATOM 707 N N . ASN A 1 86 ? 12.819 -16.201 4.957 1.00 58.62 86 ASN A N 1
ATOM 708 C CA . ASN A 1 86 ? 12.654 -17.645 5.122 1.00 58.62 86 ASN A CA 1
ATOM 709 C C . ASN A 1 86 ? 11.176 -17.966 5.398 1.00 58.62 86 ASN A C 1
ATOM 711 O O . ASN A 1 86 ? 10.693 -18.114 6.522 1.00 58.62 86 ASN A O 1
ATOM 715 N N . MET A 1 87 ? 10.419 -17.957 4.308 1.00 61.50 87 MET A N 1
ATOM 716 C CA . MET A 1 87 ? 8.974 -17.896 4.294 1.00 61.50 87 MET A CA 1
ATOM 717 C C . MET A 1 87 ? 8.364 -19.285 4.483 1.00 61.50 87 MET A C 1
ATOM 719 O O . MET A 1 87 ? 7.753 -19.850 3.577 1.00 61.50 87 MET A O 1
ATOM 723 N N . ASN A 1 88 ? 8.443 -19.815 5.699 1.00 56.19 88 ASN A N 1
ATOM 724 C CA . ASN A 1 88 ? 7.773 -21.068 6.066 1.00 56.19 88 ASN A CA 1
ATOM 725 C C . ASN A 1 88 ? 6.229 -20.984 5.974 1.00 56.19 88 ASN A C 1
ATOM 727 O O . ASN A 1 88 ? 5.535 -21.979 6.158 1.00 56.19 88 ASN A O 1
ATOM 731 N N . SER A 1 89 ? 5.664 -19.808 5.665 1.00 62.41 89 SER A N 1
ATOM 732 C CA . SER A 1 89 ? 4.222 -19.576 5.530 1.00 62.41 89 SER A CA 1
ATOM 733 C C . SER A 1 89 ? 3.815 -18.770 4.280 1.00 62.41 89 SER A C 1
ATOM 735 O O . SER A 1 89 ? 2.778 -18.099 4.304 1.00 62.41 89 SER A O 1
ATOM 737 N N . LYS A 1 90 ? 4.558 -18.883 3.156 1.00 69.06 90 LYS A N 1
ATOM 738 C CA . LYS A 1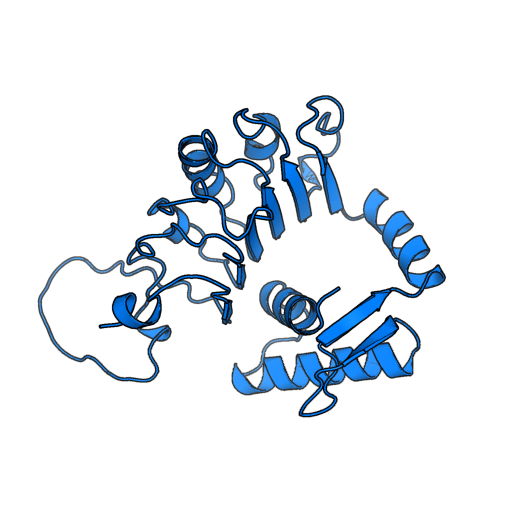 90 ? 4.211 -18.245 1.852 1.00 69.06 90 LYS A CA 1
ATOM 739 C C . LYS A 1 90 ? 2.743 -18.439 1.457 1.00 69.06 90 LYS A C 1
ATOM 741 O O . LYS A 1 90 ? 2.126 -17.550 0.880 1.00 69.06 90 LYS A O 1
ATOM 746 N N . GLU A 1 91 ? 2.169 -19.598 1.773 1.00 70.31 91 GLU A N 1
ATOM 747 C CA . GLU A 1 91 ? 0.796 -19.950 1.396 1.00 70.31 91 GLU A CA 1
ATOM 748 C C . GLU A 1 91 ? -0.286 -19.217 2.197 1.00 70.31 91 GLU A C 1
ATOM 750 O O . GLU A 1 91 ? -1.414 -19.063 1.714 1.00 70.31 91 GLU A O 1
ATOM 755 N N . LYS A 1 92 ? 0.049 -18.777 3.417 1.00 75.00 92 LYS A N 1
ATOM 756 C CA . LYS A 1 92 ? -0.858 -18.053 4.318 1.00 75.00 92 LYS A CA 1
ATOM 757 C C . LYS A 1 92 ? -0.674 -16.541 4.229 1.00 75.00 92 LYS A C 1
ATOM 759 O O . LYS A 1 92 ? -1.571 -15.814 4.641 1.00 75.00 92 LYS A O 1
ATOM 764 N N . ALA A 1 93 ? 0.450 -16.078 3.686 1.00 81.12 93 ALA A N 1
ATOM 765 C CA . ALA A 1 93 ? 0.770 -14.667 3.555 1.00 81.12 93 ALA A CA 1
ATOM 766 C C . ALA A 1 93 ? -0.252 -13.925 2.677 1.00 81.12 93 ALA A C 1
ATOM 768 O O . ALA A 1 93 ? -0.459 -14.259 1.506 1.00 81.12 93 ALA A O 1
ATOM 769 N N . ARG A 1 94 ? -0.892 -12.905 3.253 1.00 86.56 94 ARG A N 1
ATOM 770 C CA . ARG A 1 94 ? -1.851 -12.022 2.565 1.00 86.56 94 ARG A CA 1
ATOM 771 C C . ARG A 1 94 ? -1.406 -10.568 2.551 1.00 86.56 94 ARG A C 1
ATOM 773 O O . ARG A 1 94 ? -1.804 -9.840 1.648 1.00 86.56 94 ARG A O 1
ATOM 780 N N . HIS A 1 95 ? -0.557 -10.166 3.486 1.00 87.12 95 HIS A N 1
ATOM 781 C CA . HIS A 1 95 ? -0.090 -8.791 3.600 1.00 87.12 95 HIS A CA 1
ATOM 782 C C . HIS A 1 95 ? 1.419 -8.798 3.814 1.00 87.12 95 HIS A C 1
ATOM 784 O O . HIS A 1 95 ? 1.904 -9.526 4.681 1.00 87.12 95 HIS A O 1
ATOM 790 N N . LEU A 1 96 ? 2.141 -8.013 3.020 1.00 87.56 96 LEU A N 1
ATOM 791 C CA . LEU A 1 96 ? 3.593 -7.914 3.072 1.00 87.56 96 LEU A CA 1
ATOM 792 C C . LEU A 1 96 ? 3.997 -6.445 3.074 1.00 87.56 96 LEU A C 1
ATOM 794 O O . LEU A 1 96 ? 3.683 -5.710 2.139 1.00 87.56 96 LEU A O 1
ATOM 798 N N . THR A 1 97 ? 4.751 -6.055 4.091 1.00 87.56 97 THR A N 1
ATOM 799 C CA . THR A 1 97 ? 5.550 -4.832 4.060 1.00 87.56 97 THR A CA 1
ATOM 800 C C . THR A 1 97 ? 7.003 -5.224 3.850 1.00 87.56 97 THR A C 1
ATOM 802 O O . THR A 1 97 ? 7.559 -5.951 4.670 1.00 87.56 97 THR A O 1
ATOM 805 N N . LEU A 1 98 ? 7.600 -4.760 2.755 1.00 86.50 98 LEU A N 1
ATOM 806 C CA . LEU A 1 98 ? 9.017 -4.916 2.459 1.00 86.50 98 LEU A CA 1
ATOM 807 C C . LEU A 1 98 ? 9.711 -3.562 2.608 1.00 86.50 98 LEU A C 1
ATOM 809 O O . LEU A 1 98 ? 9.410 -2.620 1.871 1.00 86.50 98 LEU A O 1
ATOM 813 N N . ILE A 1 99 ? 10.647 -3.488 3.548 1.00 85.44 99 ILE A N 1
ATOM 814 C CA . ILE A 1 99 ? 11.535 -2.338 3.723 1.00 85.44 99 ILE A CA 1
ATOM 815 C C . ILE A 1 99 ? 12.834 -2.652 2.986 1.00 85.44 99 ILE A C 1
ATOM 817 O O . ILE A 1 99 ? 13.586 -3.536 3.393 1.00 85.44 99 ILE A O 1
ATOM 821 N N . HIS A 1 100 ? 13.070 -1.954 1.880 1.00 79.88 100 HIS A N 1
ATOM 822 C CA . HIS A 1 100 ? 14.191 -2.205 0.984 1.00 79.88 100 HIS A CA 1
ATOM 823 C C . HIS A 1 100 ? 15.169 -1.032 1.020 1.00 79.88 100 HIS A C 1
ATOM 825 O O . HIS A 1 100 ? 14.921 0.036 0.451 1.00 79.88 100 HIS A O 1
ATOM 831 N N . ASN A 1 101 ? 16.283 -1.250 1.717 1.00 74.31 101 ASN A N 1
ATOM 832 C CA . ASN A 1 101 ? 17.278 -0.217 2.008 1.00 74.31 101 ASN A CA 1
ATOM 833 C C . ASN A 1 101 ? 18.543 -0.334 1.148 1.00 74.31 101 ASN A C 1
ATOM 835 O O . ASN A 1 101 ? 19.475 0.444 1.325 1.00 74.31 101 ASN A O 1
ATOM 839 N N . GLU A 1 102 ? 18.594 -1.313 0.248 1.00 68.75 102 GLU A N 1
ATOM 840 C CA . GLU A 1 102 ? 19.804 -1.693 -0.474 1.00 68.75 102 GLU A CA 1
ATOM 841 C C . GLU A 1 102 ? 19.723 -1.323 -1.956 1.00 68.75 102 GLU A C 1
ATOM 843 O O . GLU A 1 102 ? 18.660 -1.390 -2.572 1.00 68.75 102 GLU A O 1
ATOM 848 N N . ALA A 1 103 ? 20.877 -1.072 -2.577 1.00 66.00 103 ALA A N 1
ATOM 849 C CA . ALA A 1 103 ? 21.021 -0.943 -4.031 1.00 66.00 103 ALA A CA 1
ATOM 850 C C . ALA A 1 103 ? 20.872 -2.294 -4.778 1.00 66.00 103 ALA A C 1
ATOM 852 O O . ALA A 1 103 ? 21.401 -2.488 -5.872 1.00 66.00 103 ALA A O 1
ATOM 853 N N . ALA A 1 104 ? 20.178 -3.265 -4.182 1.00 71.00 104 ALA A N 1
ATOM 854 C CA . ALA A 1 104 ? 19.975 -4.610 -4.705 1.00 71.00 104 ALA A CA 1
ATOM 855 C C . ALA A 1 104 ? 18.556 -4.791 -5.263 1.00 71.00 104 ALA A C 1
ATOM 857 O O . ALA A 1 104 ? 17.639 -4.037 -4.946 1.00 71.00 104 ALA A O 1
ATOM 858 N N . ALA A 1 105 ? 18.359 -5.810 -6.098 1.00 73.94 105 ALA A N 1
ATOM 859 C CA . ALA A 1 105 ? 17.031 -6.156 -6.594 1.00 73.94 105 ALA A CA 1
ATOM 860 C C . ALA A 1 105 ? 16.109 -6.624 -5.453 1.00 73.94 105 ALA A C 1
ATOM 862 O O . ALA A 1 105 ? 16.576 -7.109 -4.422 1.00 73.94 105 ALA A O 1
ATOM 863 N N . ILE A 1 106 ? 14.790 -6.551 -5.669 1.00 78.12 106 ILE A N 1
ATOM 864 C CA . ILE A 1 106 ? 13.825 -7.117 -4.717 1.00 78.12 106 ILE A CA 1
ATOM 865 C C . ILE A 1 106 ? 14.111 -8.622 -4.580 1.00 78.12 106 ILE A C 1
ATOM 867 O O . ILE A 1 106 ? 14.182 -9.317 -5.604 1.00 78.12 106 ILE A O 1
ATOM 871 N N . PRO A 1 107 ? 14.234 -9.148 -3.349 1.00 78.50 107 PRO A N 1
ATOM 872 C CA . PRO A 1 107 ? 14.558 -10.548 -3.131 1.00 78.50 107 PRO A CA 1
ATOM 873 C C . PRO A 1 107 ? 13.583 -11.513 -3.812 1.00 78.50 107 PRO A C 1
ATOM 875 O O . PRO A 1 107 ? 12.359 -11.367 -3.740 1.00 78.50 107 PRO A O 1
ATOM 878 N N . ALA A 1 108 ? 14.135 -12.563 -4.426 1.00 78.12 108 ALA A N 1
ATOM 879 C CA . ALA A 1 108 ? 13.366 -13.538 -5.193 1.00 78.12 108 ALA A CA 1
ATOM 880 C C . ALA A 1 108 ? 12.166 -14.178 -4.452 1.00 78.12 108 ALA A C 1
ATOM 882 O O . ALA A 1 108 ? 11.117 -14.329 -5.086 1.00 78.12 108 ALA A O 1
ATOM 883 N N . PRO A 1 109 ? 12.251 -14.511 -3.145 1.00 79.81 109 PRO A N 1
ATOM 884 C CA . PRO A 1 109 ? 11.148 -15.143 -2.416 1.00 79.81 109 PRO A CA 1
ATOM 885 C C . PRO A 1 109 ? 9.850 -14.327 -2.387 1.00 79.81 109 PRO A C 1
ATOM 887 O O . PRO A 1 109 ? 8.769 -14.911 -2.298 1.00 79.81 109 PRO A O 1
ATOM 890 N N . VAL A 1 110 ? 9.935 -12.996 -2.501 1.00 79.69 110 VAL A N 1
ATOM 891 C CA . VAL A 1 110 ? 8.767 -12.099 -2.531 1.00 79.69 110 VAL A CA 1
ATOM 892 C C . VAL A 1 110 ? 7.875 -12.400 -3.739 1.00 79.69 110 VAL A C 1
ATOM 894 O O . VAL A 1 110 ? 6.649 -12.360 -3.640 1.00 79.69 110 VAL A O 1
ATOM 897 N N . PHE A 1 111 ? 8.474 -12.777 -4.873 1.00 80.56 111 PHE A N 1
ATOM 898 C CA . PHE A 1 111 ? 7.741 -13.081 -6.103 1.00 80.56 111 PHE A CA 1
ATOM 899 C C . PHE A 1 111 ? 6.924 -14.381 -6.029 1.00 80.56 111 PHE A C 1
ATOM 901 O O . PHE A 1 111 ? 6.121 -14.640 -6.927 1.00 80.56 111 PHE A O 1
ATOM 908 N N . ASP A 1 112 ? 7.115 -15.208 -5.001 1.00 80.19 112 ASP A N 1
ATOM 909 C CA . ASP A 1 112 ? 6.407 -16.484 -4.855 1.00 80.19 112 ASP A CA 1
ATOM 910 C C . ASP A 1 112 ? 5.096 -16.358 -4.064 1.00 80.19 112 ASP A C 1
ATOM 912 O O . ASP A 1 112 ? 4.298 -17.298 -4.025 1.00 80.19 112 ASP A O 1
ATOM 916 N N . VAL A 1 113 ? 4.829 -15.195 -3.460 1.00 83.06 113 VAL A N 1
ATOM 917 C CA . VAL A 1 113 ? 3.645 -14.962 -2.621 1.00 83.06 113 VAL A CA 1
ATOM 918 C C . VAL A 1 113 ? 2.430 -14.583 -3.480 1.00 83.06 113 VAL A C 1
ATOM 920 O O . VAL A 1 113 ? 1.956 -13.452 -3.496 1.00 83.06 113 VAL A O 1
ATOM 923 N N . LYS A 1 114 ? 1.890 -15.554 -4.224 1.00 83.00 114 LYS A N 1
ATOM 924 C CA . LYS A 1 114 ? 0.801 -15.338 -5.208 1.00 83.00 114 LYS A CA 1
ATOM 925 C C . LYS A 1 114 ? -0.537 -14.891 -4.601 1.00 83.00 114 LYS A C 1
ATOM 927 O O . LYS A 1 114 ? -1.392 -14.343 -5.291 1.00 83.00 114 LYS A O 1
ATOM 932 N N . LYS A 1 115 ? -0.743 -15.177 -3.314 1.00 86.44 115 LYS A N 1
ATOM 933 C CA . LYS A 1 115 ? -1.995 -14.948 -2.573 1.00 86.44 115 LYS A CA 1
ATOM 934 C C . LYS A 1 115 ? -2.062 -13.573 -1.899 1.00 86.44 115 LYS A C 1
ATOM 936 O O . LYS A 1 115 ? -3.029 -13.318 -1.172 1.00 86.44 115 LYS A O 1
ATOM 941 N N . LEU A 1 116 ? -1.064 -12.725 -2.142 1.00 89.38 116 LEU A N 1
ATOM 942 C CA . LEU A 1 116 ? -0.933 -11.409 -1.538 1.00 89.38 116 LEU A CA 1
ATOM 943 C C . LEU A 1 116 ? -2.082 -10.480 -1.951 1.00 89.38 116 LEU A C 1
ATOM 945 O O . LEU A 1 116 ? -2.420 -10.382 -3.128 1.00 89.38 116 LEU A O 1
ATOM 949 N N . ARG A 1 117 ? -2.675 -9.814 -0.960 1.00 91.38 117 ARG A N 1
ATOM 950 C CA . ARG A 1 117 ? -3.724 -8.797 -1.099 1.00 91.38 117 ARG A CA 1
ATOM 951 C C . ARG A 1 117 ? -3.191 -7.395 -0.840 1.00 91.38 117 ARG A C 1
ATOM 953 O O . ARG A 1 117 ? -3.599 -6.476 -1.536 1.00 91.38 117 ARG A O 1
ATOM 960 N N . SER A 1 118 ? -2.226 -7.246 0.066 1.00 90.81 118 SER A N 1
ATOM 961 C CA . SER A 1 118 ? -1.532 -5.976 0.274 1.00 90.81 118 SER A CA 1
ATOM 962 C C . SER A 1 118 ? -0.022 -6.112 0.146 1.00 90.81 118 SER A C 1
ATOM 964 O O . SER A 1 118 ? 0.579 -6.996 0.764 1.00 90.81 118 SER A O 1
ATOM 966 N N . LEU A 1 119 ? 0.577 -5.203 -0.623 1.00 91.00 119 LEU A N 1
ATOM 967 C CA . LEU A 1 119 ? 2.015 -5.024 -0.725 1.00 91.00 119 LEU A CA 1
ATOM 968 C C . LEU A 1 119 ? 2.386 -3.568 -0.450 1.00 91.00 119 LEU A C 1
ATOM 970 O O . LEU A 1 119 ? 2.013 -2.665 -1.202 1.00 91.00 119 LEU A O 1
ATOM 974 N N . HIS A 1 120 ? 3.214 -3.368 0.568 1.00 89.38 120 HIS A N 1
ATOM 975 C CA . HIS A 1 120 ? 3.866 -2.098 0.844 1.00 89.38 120 HIS A CA 1
ATOM 976 C C . HIS A 1 120 ? 5.362 -2.237 0.590 1.00 89.38 120 HIS A C 1
ATOM 978 O O . HIS A 1 120 ? 6.054 -2.922 1.334 1.00 89.38 120 HIS A O 1
ATOM 984 N N . LEU A 1 121 ? 5.859 -1.592 -0.461 1.00 88.19 121 LEU A N 1
ATOM 985 C CA . LEU A 1 121 ? 7.285 -1.414 -0.692 1.00 88.19 121 LEU A CA 1
ATOM 986 C C . LEU A 1 121 ? 7.698 -0.040 -0.175 1.00 88.19 121 LEU A C 1
ATOM 988 O O . LEU A 1 121 ? 7.223 0.984 -0.673 1.00 88.19 121 LEU A O 1
ATOM 992 N N . ILE A 1 122 ? 8.582 -0.036 0.815 1.00 87.81 122 ILE A N 1
ATOM 993 C CA . ILE A 1 122 ? 9.225 1.166 1.339 1.00 87.81 122 ILE A CA 1
ATOM 994 C C . ILE A 1 122 ? 10.658 1.138 0.820 1.00 87.81 122 ILE A C 1
ATOM 996 O O . ILE A 1 122 ? 11.434 0.265 1.203 1.00 87.81 122 ILE A O 1
ATOM 1000 N N . LEU A 1 123 ? 10.971 2.039 -0.107 1.00 83.88 123 LEU A N 1
ATOM 1001 C CA . LEU A 1 123 ? 12.223 2.044 -0.858 1.00 83.88 123 LEU A CA 1
ATOM 1002 C C . LEU A 1 123 ? 13.072 3.255 -0.461 1.00 83.88 123 LEU A C 1
ATOM 1004 O O . LEU A 1 123 ? 12.585 4.388 -0.492 1.00 83.88 123 LEU A O 1
ATOM 1008 N N . ASN A 1 124 ? 14.350 3.018 -0.163 1.00 80.19 124 ASN A N 1
ATOM 1009 C CA . ASN A 1 124 ? 15.355 4.081 -0.022 1.00 80.19 124 ASN A CA 1
ATOM 1010 C C . ASN A 1 124 ? 16.226 4.242 -1.278 1.00 80.19 124 ASN A C 1
ATOM 1012 O O . ASN A 1 124 ? 16.779 5.315 -1.501 1.00 80.19 124 ASN A O 1
ATOM 1016 N N . ASP A 1 125 ? 16.305 3.203 -2.113 1.00 75.88 125 ASP A N 1
ATOM 1017 C CA . ASP A 1 125 ? 17.001 3.185 -3.402 1.00 75.88 125 ASP A CA 1
ATOM 1018 C C . ASP A 1 125 ? 16.124 2.443 -4.426 1.00 75.88 125 ASP A C 1
ATOM 1020 O O . ASP A 1 125 ? 15.528 1.409 -4.112 1.00 75.88 125 ASP A O 1
ATOM 1024 N N . THR A 1 126 ? 15.995 2.986 -5.642 1.00 72.88 126 THR A N 1
ATOM 1025 C CA . THR A 1 126 ? 15.191 2.376 -6.718 1.00 72.88 126 THR A CA 1
ATOM 1026 C C . THR A 1 126 ? 15.992 1.989 -7.965 1.00 72.88 126 THR A C 1
ATOM 1028 O O . THR A 1 126 ? 15.414 1.478 -8.930 1.00 72.88 126 THR A O 1
ATOM 1031 N N . SER A 1 127 ? 17.320 2.154 -7.938 1.00 69.94 127 SER A N 1
ATOM 1032 C CA . SER A 1 127 ? 18.238 1.937 -9.069 1.00 69.94 127 SER A CA 1
ATOM 1033 C C . SER A 1 127 ? 18.070 0.579 -9.765 1.00 69.94 127 SER A C 1
ATOM 1035 O O . SER A 1 127 ? 18.174 0.492 -10.988 1.00 69.94 127 SER A O 1
ATOM 1037 N N . THR A 1 128 ? 17.727 -0.472 -9.017 1.00 68.56 128 THR A N 1
ATOM 1038 C CA . THR A 1 128 ? 17.569 -1.852 -9.516 1.00 68.56 128 THR A CA 1
ATOM 1039 C C . THR A 1 128 ? 16.131 -2.391 -9.407 1.00 68.56 128 THR A C 1
ATOM 1041 O O . THR A 1 128 ? 15.844 -3.543 -9.757 1.00 68.56 128 THR A O 1
ATOM 1044 N N . VAL A 1 129 ? 15.176 -1.555 -8.982 1.00 70.88 129 VAL A N 1
ATOM 1045 C CA . VAL A 1 129 ? 13.793 -1.973 -8.686 1.00 70.88 129 VAL A CA 1
ATOM 1046 C C . VAL A 1 129 ? 12.944 -2.132 -9.951 1.00 70.88 129 VAL A C 1
ATOM 1048 O O . VAL A 1 129 ? 12.036 -2.962 -9.974 1.00 70.88 129 VAL A O 1
ATOM 1051 N N . GLY A 1 130 ? 13.255 -1.422 -11.041 1.00 72.19 130 GLY A N 1
ATOM 1052 C CA . GLY A 1 130 ? 12.425 -1.400 -12.257 1.00 72.19 130 GLY A CA 1
ATOM 1053 C C . GLY A 1 130 ? 12.139 -2.780 -12.876 1.00 72.19 130 GLY A C 1
ATOM 1054 O O . GLY A 1 130 ? 10.988 -3.099 -13.179 1.00 72.19 130 GLY A O 1
ATOM 1055 N N . ALA A 1 131 ? 13.158 -3.636 -13.020 1.00 71.81 131 ALA A N 1
ATOM 1056 C CA . ALA A 1 131 ? 12.983 -4.993 -13.560 1.00 71.81 131 ALA A CA 1
ATOM 1057 C C . ALA A 1 131 ? 12.238 -5.916 -12.577 1.00 71.81 131 ALA A C 1
ATOM 1059 O O . ALA A 1 131 ? 11.364 -6.696 -12.970 1.00 71.81 131 ALA A O 1
ATOM 1060 N N . SER A 1 132 ? 12.541 -5.779 -11.285 1.00 81.44 132 SER A N 1
ATOM 1061 C CA . SER A 1 132 ? 11.878 -6.510 -10.203 1.00 81.44 132 SER A CA 1
ATOM 1062 C C . SER A 1 132 ? 10.386 -6.186 -10.130 1.00 81.44 132 SER A C 1
ATOM 1064 O O . SER A 1 132 ? 9.555 -7.076 -9.952 1.00 81.44 132 SER A O 1
ATOM 1066 N N . LEU A 1 133 ? 10.037 -4.919 -10.348 1.00 81.56 133 LEU A N 1
ATOM 1067 C CA . LEU A 1 133 ? 8.672 -4.419 -10.320 1.00 81.56 133 LEU A CA 1
ATOM 1068 C C . LEU A 1 133 ? 7.798 -5.079 -11.393 1.00 81.56 133 LEU A C 1
ATOM 1070 O O . LEU A 1 133 ? 6.692 -5.526 -11.103 1.00 81.56 133 LEU A O 1
ATOM 1074 N N . ALA A 1 134 ? 8.301 -5.220 -12.622 1.00 83.06 134 ALA A N 1
ATOM 1075 C CA . ALA A 1 134 ? 7.549 -5.882 -13.688 1.00 83.06 134 ALA A CA 1
ATOM 1076 C C .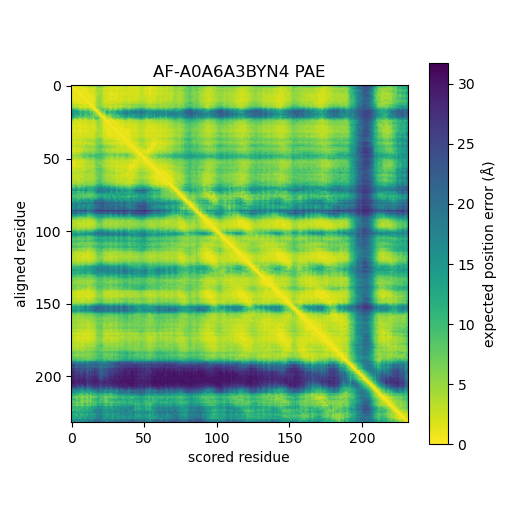 ALA A 1 134 ? 7.245 -7.351 -13.354 1.00 83.06 134 ALA A C 1
ATOM 1078 O O . ALA A 1 134 ? 6.136 -7.822 -13.603 1.00 83.06 134 ALA A O 1
ATOM 1079 N N . LYS A 1 135 ? 8.214 -8.067 -12.768 1.00 85.25 135 LYS A N 1
ATOM 1080 C CA . LYS A 1 135 ? 8.050 -9.463 -12.334 1.00 85.25 135 LYS A CA 1
ATOM 1081 C C . LYS A 1 135 ? 7.072 -9.592 -11.166 1.00 85.25 135 LYS A C 1
ATOM 1083 O O . LYS A 1 135 ? 6.306 -10.551 -11.118 1.00 85.25 135 LYS A O 1
ATOM 1088 N N . LEU A 1 136 ? 7.093 -8.630 -10.247 1.00 85.75 136 LEU A N 1
ATOM 1089 C CA . LEU A 1 136 ? 6.189 -8.572 -9.104 1.00 85.75 136 LEU A CA 1
ATOM 1090 C C . LEU A 1 136 ? 4.733 -8.420 -9.552 1.00 85.75 136 LEU A C 1
ATOM 1092 O O . LEU A 1 136 ? 3.879 -9.224 -9.178 1.00 85.75 136 LEU A O 1
ATOM 1096 N N . LEU A 1 137 ? 4.476 -7.430 -10.410 1.00 86.06 137 LEU A N 1
ATOM 1097 C CA . LEU A 1 137 ? 3.138 -7.117 -10.920 1.00 86.06 137 LEU A CA 1
ATOM 1098 C C . LEU A 1 137 ? 2.539 -8.266 -11.742 1.00 86.06 137 LEU A C 1
ATOM 1100 O O . LEU A 1 137 ? 1.329 -8.455 -11.755 1.00 86.06 137 LEU A O 1
ATOM 1104 N N . ASP A 1 138 ? 3.387 -9.064 -12.391 1.00 84.75 138 ASP A N 1
ATOM 1105 C CA . ASP A 1 138 ? 2.971 -10.226 -13.181 1.00 84.75 138 ASP A CA 1
ATOM 1106 C C . ASP A 1 138 ? 2.410 -11.375 -12.332 1.00 84.75 138 ASP A C 1
ATOM 1108 O O . ASP A 1 138 ? 1.608 -12.174 -12.807 1.00 84.75 138 ASP A O 1
ATOM 1112 N N . ARG A 1 139 ? 2.859 -11.492 -11.077 1.00 84.94 139 ARG A N 1
ATOM 1113 C CA . ARG A 1 139 ? 2.601 -12.671 -10.236 1.00 84.94 139 ARG A CA 1
ATOM 1114 C C . ARG A 1 139 ? 1.542 -12.451 -9.163 1.00 84.94 139 ARG A C 1
ATOM 1116 O O . ARG A 1 139 ? 1.001 -13.428 -8.649 1.00 84.94 139 ARG A O 1
ATOM 1123 N N . MET A 1 140 ? 1.248 -11.201 -8.816 1.00 86.38 140 MET A N 1
ATOM 1124 C CA . MET A 1 140 ? 0.391 -10.841 -7.682 1.00 86.38 140 MET A CA 1
ATOM 1125 C C . MET A 1 140 ? -1.021 -10.439 -8.122 1.00 86.38 140 MET A C 1
ATOM 1127 O O . MET A 1 140 ? -1.506 -9.367 -7.790 1.00 86.38 140 MET A O 1
ATOM 1131 N N . THR A 1 141 ? -1.727 -11.299 -8.854 1.00 85.12 141 THR A N 1
ATOM 1132 C CA . THR A 1 141 ? -3.056 -10.961 -9.406 1.00 85.12 141 THR A CA 1
ATOM 1133 C C . THR A 1 141 ? -4.147 -10.757 -8.347 1.00 85.12 141 THR A C 1
ATOM 1135 O O . THR A 1 141 ? -5.179 -10.171 -8.654 1.00 85.12 141 THR A O 1
ATOM 1138 N N . CYS A 1 142 ? -3.938 -11.219 -7.107 1.00 89.31 142 CYS A N 1
ATOM 1139 C CA . CYS A 1 142 ? -4.867 -11.037 -5.983 1.00 89.31 142 CYS A CA 1
ATOM 1140 C C . CYS A 1 142 ? -4.740 -9.670 -5.285 1.00 89.31 142 CYS A C 1
ATOM 1142 O O . CYS A 1 142 ? -5.437 -9.435 -4.294 1.00 89.31 142 CYS A O 1
ATOM 1144 N N . LEU A 1 143 ? -3.825 -8.811 -5.744 1.00 91.19 143 LEU A N 1
ATOM 1145 C CA . LEU A 1 143 ? -3.468 -7.594 -5.035 1.00 91.19 143 LEU A CA 1
ATOM 1146 C C . LEU A 1 143 ? -4.603 -6.564 -5.071 1.00 91.19 143 LEU A C 1
ATOM 1148 O O . LEU A 1 143 ? -5.128 -6.236 -6.133 1.00 91.19 143 LEU A O 1
ATOM 1152 N N . ARG A 1 144 ? -4.943 -6.056 -3.888 1.00 91.12 144 ARG A N 1
ATOM 1153 C CA . ARG A 1 144 ? -5.939 -5.015 -3.614 1.00 91.12 144 ARG A CA 1
ATOM 1154 C C . ARG A 1 144 ? -5.294 -3.701 -3.196 1.00 91.12 144 ARG A C 1
ATOM 1156 O O . ARG A 1 144 ? -5.799 -2.635 -3.521 1.00 91.12 144 ARG A O 1
ATOM 1163 N N . ILE A 1 145 ? -4.161 -3.768 -2.513 1.00 90.62 145 ILE A N 1
ATOM 1164 C CA . ILE A 1 145 ? -3.420 -2.605 -2.033 1.00 90.62 145 ILE A CA 1
ATOM 1165 C C . ILE A 1 145 ? -1.996 -2.708 -2.565 1.00 90.62 145 ILE A C 1
ATOM 1167 O O . ILE A 1 145 ? -1.297 -3.689 -2.304 1.00 90.62 145 ILE A O 1
ATOM 1171 N N . LEU A 1 146 ? -1.561 -1.677 -3.286 1.00 90.62 146 LEU A N 1
ATOM 1172 C CA . LEU A 1 146 ? -0.178 -1.529 -3.716 1.00 90.62 146 LEU A CA 1
ATOM 1173 C C . LEU A 1 146 ? 0.358 -0.169 -3.295 1.00 90.62 146 LEU A C 1
ATOM 1175 O O . LEU A 1 146 ? -0.169 0.869 -3.684 1.00 90.62 146 LEU A O 1
ATOM 1179 N N . SER A 1 147 ? 1.431 -0.165 -2.518 1.00 89.19 147 SER A N 1
ATOM 1180 C CA . SER A 1 147 ? 2.103 1.060 -2.103 1.00 89.19 147 SER A CA 1
ATOM 1181 C C . SER A 1 147 ? 3.571 0.999 -2.480 1.00 89.19 147 SER A C 1
ATOM 1183 O O . SER A 1 147 ? 4.292 0.147 -1.974 1.00 89.19 147 SER A O 1
ATOM 1185 N N . PHE A 1 148 ? 4.015 1.935 -3.314 1.00 87.50 148 PHE A N 1
ATOM 1186 C CA . PHE A 1 148 ? 5.422 2.232 -3.562 1.00 87.50 148 PHE A CA 1
ATOM 1187 C C . PHE A 1 148 ? 5.748 3.568 -2.908 1.00 87.50 148 PHE A C 1
ATOM 1189 O O . PHE A 1 148 ? 5.516 4.622 -3.497 1.00 87.50 148 PHE A O 1
ATOM 1196 N N . LYS A 1 149 ? 6.263 3.520 -1.679 1.00 86.44 149 LYS A N 1
ATOM 1197 C CA . LYS A 1 149 ? 6.697 4.716 -0.959 1.00 86.44 149 LYS A CA 1
ATOM 1198 C C . LYS A 1 149 ? 8.202 4.865 -1.121 1.00 86.44 149 LYS A C 1
ATOM 1200 O O . LYS A 1 149 ? 8.951 3.981 -0.708 1.00 86.44 149 LYS A O 1
ATOM 1205 N N . TYR A 1 150 ? 8.634 5.967 -1.722 1.00 86.19 150 TYR A N 1
ATOM 1206 C CA . TYR A 1 150 ? 10.046 6.333 -1.762 1.00 86.19 150 TYR A CA 1
ATOM 1207 C C . TYR A 1 150 ? 10.332 7.314 -0.630 1.00 86.19 150 TYR A C 1
ATOM 1209 O O . TYR A 1 150 ? 9.694 8.360 -0.542 1.00 86.19 150 TYR A O 1
ATOM 1217 N N . MET A 1 151 ? 11.252 6.961 0.265 1.00 82.69 151 MET A N 1
ATOM 1218 C CA . MET A 1 151 ? 11.497 7.753 1.477 1.00 82.69 151 MET A CA 1
ATOM 1219 C C . MET A 1 151 ? 12.462 8.917 1.242 1.00 82.69 151 MET A C 1
ATOM 1221 O O . MET A 1 151 ? 12.440 9.884 1.997 1.00 82.69 151 MET A O 1
ATOM 1225 N N . ASN A 1 152 ? 13.296 8.854 0.199 1.00 77.19 152 ASN A N 1
ATOM 1226 C CA . ASN A 1 152 ? 14.307 9.875 -0.071 1.00 77.19 152 ASN A CA 1
ATOM 1227 C C . ASN A 1 152 ? 13.760 11.011 -0.961 1.00 77.19 152 ASN A C 1
ATOM 1229 O O . ASN A 1 152 ? 14.286 11.318 -2.036 1.00 77.19 152 ASN A O 1
ATOM 1233 N N . CYS A 1 153 ? 12.647 11.603 -0.519 1.00 60.34 153 CYS A N 1
ATOM 1234 C CA . CYS A 1 153 ? 11.949 12.692 -1.199 1.00 60.34 153 CYS A CA 1
ATOM 1235 C C . CYS A 1 153 ? 12.889 13.892 -1.410 1.00 60.34 153 CYS A C 1
ATOM 1237 O O . CYS A 1 153 ? 13.296 14.538 -0.451 1.00 60.34 153 CYS A O 1
ATOM 1239 N N . GLY A 1 154 ? 13.211 14.209 -2.669 1.00 58.59 154 GLY A N 1
ATOM 1240 C CA . GLY A 1 154 ? 14.053 15.360 -3.030 1.00 58.59 154 GLY A CA 1
ATOM 1241 C C . GLY A 1 154 ? 15.364 15.007 -3.735 1.00 58.59 154 GLY A C 1
ATOM 1242 O O . GLY A 1 154 ? 15.987 15.891 -4.324 1.00 58.59 154 GLY A O 1
ATOM 1243 N N . TYR A 1 155 ? 15.746 13.728 -3.762 1.00 63.91 155 TYR A N 1
ATOM 1244 C CA . TYR A 1 155 ? 16.887 13.244 -4.538 1.00 63.91 155 TYR A CA 1
ATOM 1245 C C . TYR A 1 155 ? 16.421 12.516 -5.800 1.00 63.91 155 TYR A C 1
ATOM 1247 O O . TYR A 1 155 ? 15.442 11.770 -5.777 1.00 63.91 155 TYR A O 1
ATOM 1255 N N . LYS A 1 156 ? 17.151 12.712 -6.906 1.00 65.19 156 LYS A N 1
ATOM 1256 C CA . LYS A 1 156 ? 16.946 11.933 -8.134 1.00 65.19 156 LYS A CA 1
ATOM 1257 C C . LYS A 1 156 ? 17.209 10.459 -7.850 1.00 65.19 156 LYS A C 1
ATOM 1259 O O . LYS A 1 156 ? 18.202 10.128 -7.210 1.00 65.19 156 LYS A O 1
ATOM 1264 N N . GLY A 1 157 ? 16.372 9.590 -8.404 1.00 72.88 157 GLY A N 1
ATOM 1265 C CA . GLY A 1 157 ? 16.536 8.142 -8.279 1.00 72.88 157 GLY A CA 1
ATOM 1266 C C . GLY A 1 157 ? 15.304 7.416 -7.760 1.00 72.88 157 GLY A C 1
ATOM 1267 O O . GLY A 1 157 ? 15.435 6.267 -7.352 1.00 72.88 157 GLY A O 1
ATOM 1268 N N . SER A 1 158 ? 14.131 8.053 -7.780 1.00 79.88 158 SER A N 1
ATOM 1269 C CA . SER A 1 158 ? 12.845 7.379 -7.577 1.00 79.88 158 SER A CA 1
ATOM 1270 C C . SER A 1 158 ? 12.360 6.687 -8.861 1.00 79.88 158 SER A C 1
ATOM 1272 O O . SER A 1 158 ? 12.955 6.839 -9.936 1.00 79.88 158 SER A O 1
ATOM 1274 N N . ILE A 1 159 ? 11.282 5.898 -8.774 1.00 82.25 159 ILE A N 1
ATOM 1275 C CA . ILE A 1 159 ? 10.790 5.125 -9.921 1.00 82.25 159 ILE A CA 1
ATOM 1276 C C . ILE A 1 159 ? 10.297 6.076 -11.017 1.00 82.25 159 ILE A C 1
ATOM 1278 O O . ILE A 1 159 ? 9.322 6.798 -10.836 1.00 82.25 159 ILE A O 1
ATOM 1282 N N . LYS A 1 160 ? 10.920 5.999 -12.198 1.00 84.19 160 LYS A N 1
ATOM 1283 C CA . LYS A 1 160 ? 10.540 6.822 -13.360 1.00 84.19 160 LYS A CA 1
ATOM 1284 C C . LYS A 1 160 ? 9.315 6.319 -14.109 1.00 84.19 160 LYS A C 1
ATOM 1286 O O . LYS A 1 160 ? 8.565 7.101 -14.686 1.00 84.19 160 LYS A O 1
ATOM 1291 N N . ARG A 1 161 ? 9.136 4.996 -14.167 1.00 85.62 161 ARG A N 1
ATOM 1292 C CA . ARG A 1 161 ? 8.078 4.353 -14.955 1.00 85.62 161 ARG A CA 1
ATOM 1293 C C . ARG A 1 161 ? 7.527 3.138 -14.238 1.00 85.62 161 ARG A C 1
ATOM 1295 O O . ARG A 1 161 ? 8.279 2.275 -13.791 1.00 85.62 161 ARG A O 1
ATOM 1302 N N . ILE A 1 162 ? 6.204 3.043 -14.215 1.00 86.62 162 ILE A N 1
ATOM 1303 C CA . ILE A 1 162 ? 5.496 1.847 -13.768 1.00 86.62 162 ILE A CA 1
ATOM 1304 C C . ILE A 1 162 ? 5.266 0.938 -14.985 1.00 86.62 162 ILE A C 1
ATOM 1306 O O . ILE A 1 162 ? 4.818 1.418 -16.028 1.00 86.62 162 ILE A O 1
ATOM 1310 N N . PRO A 1 163 ? 5.560 -0.370 -14.905 1.00 87.00 163 PRO A N 1
ATOM 1311 C CA . PRO A 1 163 ? 5.289 -1.301 -15.995 1.00 87.00 163 PRO A CA 1
ATOM 1312 C C . PRO A 1 163 ? 3.796 -1.376 -16.343 1.00 87.00 163 PRO A C 1
ATOM 1314 O O . PRO A 1 163 ? 2.957 -1.473 -15.450 1.00 87.00 163 PRO A O 1
ATOM 1317 N N . LYS A 1 164 ? 3.461 -1.471 -17.642 1.00 85.19 164 LYS A N 1
ATOM 1318 C CA . LYS A 1 164 ? 2.074 -1.673 -18.130 1.00 85.19 164 LYS A CA 1
ATOM 1319 C C . LYS A 1 164 ? 1.378 -2.894 -17.509 1.00 85.19 164 LYS A C 1
ATOM 1321 O O . LYS A 1 164 ? 0.158 -2.931 -17.415 1.00 85.19 164 LYS A O 1
ATOM 1326 N N . LYS A 1 165 ? 2.161 -3.869 -17.027 1.00 85.56 165 LYS A N 1
ATOM 1327 C CA . LYS A 1 165 ? 1.680 -5.043 -16.283 1.00 85.56 165 LYS A CA 1
ATOM 1328 C C . LYS A 1 165 ? 0.872 -4.696 -15.032 1.00 85.56 165 LYS A C 1
ATOM 1330 O O . LYS A 1 165 ? 0.137 -5.554 -14.563 1.00 85.56 165 LYS A O 1
ATOM 1335 N N . ILE A 1 166 ? 0.965 -3.470 -14.507 1.00 86.25 166 ILE A N 1
ATOM 1336 C CA . ILE A 1 166 ? 0.108 -3.032 -13.401 1.00 86.25 166 ILE A CA 1
ATOM 1337 C C . ILE A 1 166 ? -1.383 -3.186 -13.745 1.00 86.25 166 ILE A C 1
ATOM 1339 O O . ILE A 1 166 ? -2.150 -3.550 -12.867 1.00 86.25 166 ILE A O 1
ATOM 1343 N N . GLY 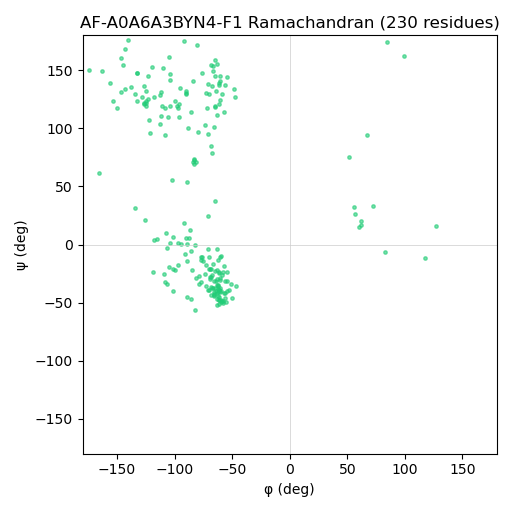A 1 167 ? -1.776 -3.047 -15.020 1.00 82.50 167 GLY A N 1
ATOM 1344 C CA . GLY A 1 167 ? -3.151 -3.284 -15.480 1.00 82.50 167 GLY A CA 1
ATOM 1345 C C . GLY A 1 167 ? -3.658 -4.721 -15.292 1.00 82.50 167 GLY A C 1
ATOM 1346 O O . GLY A 1 167 ? -4.856 -4.968 -15.370 1.00 82.50 167 GLY A O 1
ATOM 1347 N N . ASN A 1 168 ? -2.778 -5.685 -15.001 1.00 84.00 168 ASN A N 1
ATOM 1348 C CA . ASN A 1 168 ? -3.187 -7.057 -14.690 1.00 84.00 168 ASN A CA 1
ATOM 1349 C C . ASN A 1 168 ? -3.779 -7.186 -13.274 1.00 84.00 168 ASN A C 1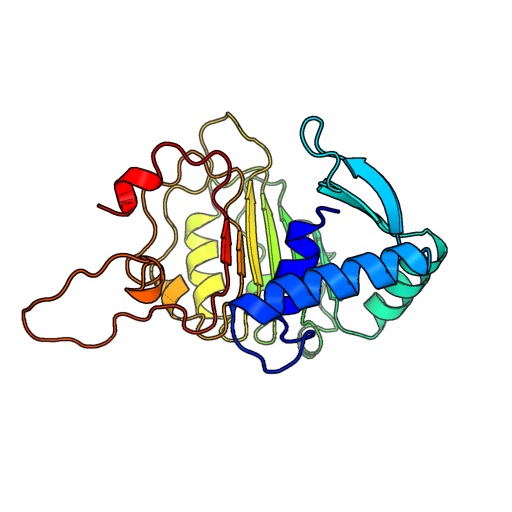
ATOM 1351 O O . ASN A 1 168 ? -4.406 -8.202 -12.962 1.00 84.00 168 ASN A O 1
ATOM 1355 N N . LEU A 1 169 ? -3.597 -6.178 -12.415 1.00 87.62 169 LEU A N 1
ATOM 1356 C CA . LEU A 1 169 ? -4.079 -6.171 -11.035 1.00 87.62 169 LEU A CA 1
ATOM 1357 C C . LEU A 1 169 ? -5.564 -5.782 -10.966 1.00 87.62 169 LEU A C 1
ATOM 1359 O O . LEU A 1 169 ? -5.927 -4.704 -10.510 1.00 87.62 169 LEU A O 1
ATOM 1363 N N . ARG A 1 170 ? -6.446 -6.678 -11.416 1.00 84.56 170 ARG A N 1
ATOM 1364 C CA . ARG A 1 170 ? -7.896 -6.416 -11.536 1.00 84.56 170 ARG A CA 1
ATOM 1365 C C . ARG A 1 170 ? -8.599 -6.097 -10.214 1.00 84.56 170 ARG A C 1
ATOM 1367 O O . ARG A 1 170 ? -9.658 -5.482 -10.226 1.00 84.56 170 ARG A O 1
ATOM 1374 N N . HIS A 1 171 ? -8.027 -6.533 -9.096 1.00 86.81 171 HIS A N 1
ATOM 1375 C CA . HIS A 1 171 ? -8.569 -6.301 -7.758 1.00 86.81 171 HIS A CA 1
ATOM 1376 C C . HIS A 1 171 ? -7.977 -5.071 -7.072 1.00 86.81 171 HIS A C 1
ATOM 1378 O O . HIS A 1 171 ? -8.342 -4.802 -5.930 1.00 86.81 171 HIS A O 1
ATOM 1384 N N . LEU A 1 172 ? -7.069 -4.343 -7.734 1.00 88.38 172 LEU A N 1
ATOM 1385 C CA . LEU A 1 172 ? -6.372 -3.221 -7.127 1.00 88.38 172 LEU A CA 1
ATOM 1386 C C . LEU A 1 172 ? -7.373 -2.122 -6.767 1.00 88.38 172 LEU A C 1
ATOM 1388 O O . LEU A 1 172 ? -7.957 -1.496 -7.643 1.00 88.38 172 LEU A O 1
ATOM 1392 N N . GLY A 1 173 ? -7.554 -1.922 -5.465 1.00 85.25 173 GLY A N 1
ATOM 1393 C CA . GLY A 1 173 ? -8.461 -0.967 -4.848 1.00 85.25 173 GLY A CA 1
ATOM 1394 C C . GLY A 1 173 ? -7.788 0.304 -4.341 1.00 85.25 173 GLY A C 1
ATOM 1395 O O . GLY A 1 173 ? -8.448 1.334 -4.192 1.00 85.25 173 GLY A O 1
ATOM 1396 N N . TYR A 1 174 ? -6.475 0.246 -4.106 1.00 86.12 174 TYR A N 1
ATOM 1397 C CA . TYR A 1 174 ? -5.669 1.376 -3.659 1.00 86.12 174 TYR A CA 1
ATOM 1398 C C . TYR A 1 174 ? -4.250 1.321 -4.233 1.00 86.12 174 TYR A C 1
ATOM 1400 O O . TYR A 1 174 ? -3.567 0.299 -4.125 1.00 86.12 174 TYR A O 1
ATOM 1408 N N . LEU A 1 175 ? -3.803 2.446 -4.798 1.00 87.81 175 LEU A N 1
ATOM 1409 C CA . LEU A 1 175 ? -2.444 2.646 -5.293 1.00 87.81 175 LEU A CA 1
ATOM 1410 C C . LEU A 1 175 ? -1.828 3.892 -4.641 1.00 87.81 175 LEU A C 1
ATOM 1412 O O . LEU A 1 175 ? -2.351 5.001 -4.779 1.00 87.81 175 LEU A O 1
ATOM 1416 N N . ASN A 1 176 ? -0.704 3.704 -3.950 1.00 86.62 176 ASN A N 1
ATOM 1417 C CA . ASN A 1 176 ? 0.101 4.780 -3.377 1.00 86.62 176 ASN A CA 1
ATOM 1418 C C . ASN A 1 176 ? 1.457 4.870 -4.082 1.00 86.62 176 ASN A C 1
ATOM 1420 O O . ASN A 1 176 ? 2.162 3.867 -4.183 1.00 86.62 176 ASN A O 1
ATOM 1424 N N . LEU A 1 177 ? 1.815 6.070 -4.538 1.00 86.31 177 LEU A N 1
ATOM 1425 C CA . LEU A 1 177 ? 3.065 6.372 -5.248 1.00 86.31 177 LEU A CA 1
ATOM 1426 C C . LEU A 1 177 ? 3.847 7.516 -4.592 1.00 86.31 177 LEU A C 1
ATOM 1428 O O . LEU A 1 177 ? 4.670 8.165 -5.237 1.00 86.31 177 LEU A O 1
ATOM 1432 N N . GLU A 1 178 ? 3.571 7.781 -3.319 1.00 84.12 178 GLU A N 1
ATOM 1433 C CA . GLU A 1 178 ? 4.204 8.835 -2.535 1.00 84.12 178 GLU A CA 1
ATOM 1434 C C . GLU A 1 178 ? 5.739 8.831 -2.646 1.00 84.12 178 GLU A C 1
ATOM 1436 O O . GLU A 1 178 ? 6.398 7.791 -2.552 1.00 84.12 178 GLU A O 1
ATOM 1441 N N . GLY A 1 179 ? 6.301 10.024 -2.852 1.00 81.81 179 GLY A N 1
ATOM 1442 C CA . GLY A 1 179 ? 7.744 10.252 -2.910 1.00 81.81 179 GLY A CA 1
ATOM 1443 C C . GLY A 1 179 ? 8.391 9.966 -4.266 1.00 81.81 179 GLY A C 1
ATOM 1444 O O . GLY A 1 179 ? 9.558 10.296 -4.455 1.00 81.81 179 GLY A O 1
ATOM 1445 N N . ASN A 1 180 ? 7.660 9.419 -5.245 1.00 82.94 180 ASN A N 1
ATOM 1446 C CA . ASN A 1 180 ? 8.206 9.141 -6.579 1.00 82.94 180 ASN A CA 1
ATOM 1447 C C . ASN A 1 180 ? 8.183 10.382 -7.483 1.00 82.94 180 ASN A C 1
ATOM 1449 O O . ASN A 1 180 ? 7.420 10.463 -8.444 1.00 82.94 180 ASN A O 1
ATOM 1453 N N . THR A 1 181 ? 9.022 11.368 -7.166 1.00 82.88 181 THR A N 1
ATOM 1454 C CA . THR A 1 181 ? 9.060 12.669 -7.854 1.00 82.88 181 THR A CA 1
ATOM 1455 C C . THR A 1 181 ? 9.564 12.597 -9.297 1.00 82.88 181 THR A C 1
ATOM 1457 O O . THR A 1 181 ? 9.293 13.512 -10.069 1.00 82.88 181 THR A O 1
ATOM 1460 N N . ASP A 1 182 ? 10.306 11.542 -9.656 1.00 83.19 182 ASP A N 1
ATOM 1461 C CA . ASP A 1 182 ? 10.833 11.320 -11.013 1.00 83.19 182 ASP A CA 1
ATOM 1462 C C . ASP A 1 182 ? 9.865 10.531 -11.910 1.00 83.19 182 ASP A C 1
ATOM 1464 O O . ASP A 1 182 ? 10.205 10.230 -13.057 1.00 83.19 182 ASP A O 1
ATOM 1468 N N . LEU A 1 183 ? 8.691 10.146 -11.394 1.00 84.50 183 LEU A N 1
ATOM 1469 C CA . LEU A 1 183 ? 7.689 9.418 -12.162 1.00 84.50 183 LEU A CA 1
ATOM 1470 C C . LEU A 1 183 ? 7.245 10.274 -13.356 1.00 84.50 183 LEU A C 1
ATOM 1472 O O . LEU A 1 183 ? 6.824 11.407 -13.167 1.00 84.50 183 LEU A O 1
ATOM 1476 N N . GLU A 1 184 ? 7.352 9.741 -14.576 1.00 84.81 184 GLU A N 1
ATOM 1477 C CA . GLU A 1 184 ? 7.117 10.502 -15.816 1.00 84.81 184 GLU A CA 1
ATOM 1478 C C . GLU A 1 184 ? 5.655 10.478 -16.273 1.00 84.81 184 GLU A C 1
ATOM 1480 O O . GLU A 1 184 ? 5.130 11.495 -16.713 1.00 84.81 184 GLU A O 1
ATOM 1485 N N . LYS A 1 185 ? 5.023 9.298 -16.247 1.00 81.56 185 LYS A N 1
ATOM 1486 C CA . LYS A 1 185 ? 3.612 9.077 -16.594 1.00 81.56 185 LYS A CA 1
ATOM 1487 C C . LYS A 1 185 ? 3.163 7.725 -16.049 1.00 81.56 185 LYS A C 1
ATOM 1489 O O . LYS A 1 185 ? 3.945 6.769 -15.997 1.00 81.56 185 LYS A O 1
ATOM 1494 N N . LEU A 1 186 ? 1.884 7.615 -15.706 1.00 82.00 186 LEU A N 1
ATOM 1495 C CA . LEU A 1 186 ? 1.255 6.320 -15.472 1.00 82.00 186 LEU A CA 1
ATOM 1496 C C . LEU A 1 186 ? 0.944 5.594 -16.790 1.00 82.00 186 LEU A C 1
ATOM 1498 O O . LEU A 1 186 ? 0.634 6.236 -17.797 1.00 82.00 186 LEU A O 1
ATOM 1502 N N . PRO A 1 187 ? 0.998 4.251 -16.810 1.00 80.88 187 PRO A N 1
ATOM 1503 C CA . PRO A 1 187 ? 0.466 3.478 -17.923 1.00 80.88 187 PRO A CA 1
ATOM 1504 C C . PRO A 1 187 ? -0.999 3.828 -18.192 1.00 80.88 187 PRO A C 1
ATOM 1506 O O . PRO A 1 187 ? -1.775 4.002 -17.258 1.00 80.88 187 PRO A O 1
ATOM 1509 N N . GLU A 1 188 ? -1.410 3.826 -19.458 1.00 75.50 188 GLU A N 1
ATOM 1510 C CA . GLU A 1 188 ? -2.821 4.005 -19.851 1.00 75.50 188 GLU A CA 1
ATOM 1511 C C . GLU A 1 188 ? -3.746 2.949 -19.225 1.00 75.50 188 GLU A C 1
ATOM 1513 O O . GLU A 1 188 ? -4.920 3.202 -19.010 1.00 75.50 188 GLU A O 1
ATOM 1518 N N . THR A 1 189 ? -3.201 1.791 -18.843 1.00 72.81 189 THR A N 1
ATOM 1519 C CA . THR A 1 189 ? -3.907 0.749 -18.078 1.00 72.81 189 THR A CA 1
ATOM 1520 C C . THR A 1 189 ? -4.190 1.127 -16.619 1.00 72.81 189 THR A C 1
ATOM 1522 O O . THR A 1 189 ? -4.709 0.319 -15.864 1.00 72.81 189 THR A O 1
ATOM 1525 N N . VAL A 1 190 ? -3.721 2.283 -16.154 1.00 69.81 190 VAL A N 1
ATOM 1526 C CA . VAL A 1 190 ? -4.065 2.844 -14.839 1.00 69.81 190 VAL A CA 1
ATOM 1527 C C . VAL A 1 190 ? -5.103 3.944 -15.008 1.00 69.81 190 VAL A C 1
ATOM 1529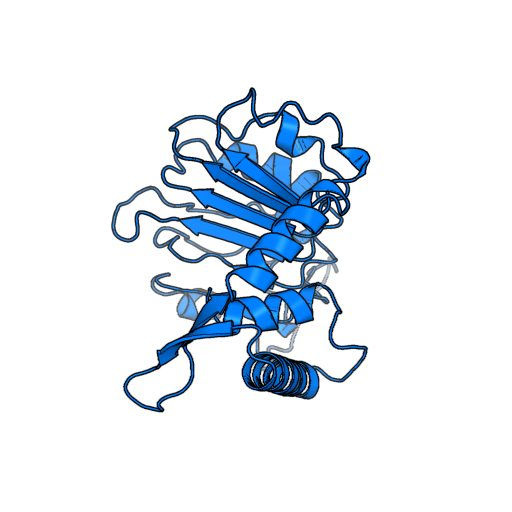 O O . VAL A 1 190 ? -6.045 4.032 -14.226 1.00 69.81 190 VAL A O 1
ATOM 1532 N N . CYS A 1 191 ? -4.947 4.752 -16.056 1.00 57.91 191 CYS A N 1
ATOM 1533 C CA . CYS A 1 191 ? -5.845 5.842 -16.407 1.00 57.91 191 CYS A CA 1
ATOM 1534 C C . CYS A 1 191 ? -7.039 5.310 -17.212 1.00 57.91 191 CYS A C 1
ATOM 1536 O O . CYS A 1 191 ? -7.125 5.484 -18.425 1.00 57.91 191 CYS A O 1
ATOM 1538 N N . GLY A 1 192 ? -7.949 4.620 -16.528 1.00 51.12 192 GLY A N 1
ATOM 1539 C CA . GLY A 1 192 ? -9.275 4.336 -17.065 1.00 51.12 192 GLY A CA 1
ATOM 1540 C C . GLY A 1 192 ? -10.126 5.595 -17.189 1.00 51.12 192 GLY A C 1
ATOM 1541 O O . GLY A 1 192 ? -9.946 6.526 -16.408 1.00 51.12 192 GLY A O 1
ATOM 1542 N N . ASP A 1 193 ? -11.098 5.599 -18.103 1.00 44.44 193 ASP A N 1
ATOM 1543 C CA . ASP A 1 193 ? -12.032 6.724 -18.295 1.00 44.44 193 ASP A CA 1
ATOM 1544 C C . ASP A 1 193 ? -12.8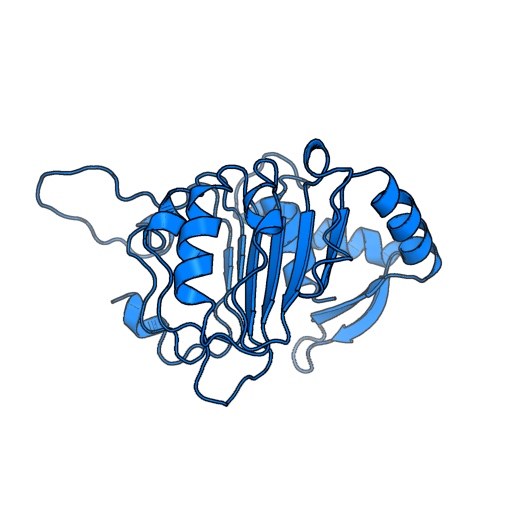70 7.026 -17.013 1.00 44.44 193 ASP A C 1
ATOM 1546 O O . ASP A 1 193 ? -13.475 8.085 -16.896 1.00 44.44 193 ASP A O 1
ATOM 1550 N N . GLU A 1 194 ? -12.830 6.143 -16.002 1.00 43.84 194 GLU A N 1
ATOM 1551 C CA . GLU A 1 194 ? -13.407 6.315 -14.655 1.00 43.84 194 GLU A CA 1
ATOM 1552 C C . GLU A 1 194 ? -12.579 7.221 -13.712 1.00 43.84 194 GLU A C 1
ATOM 1554 O O . GLU A 1 194 ? -13.063 7.614 -12.652 1.00 43.84 194 GLU A O 1
ATOM 1559 N N . PHE A 1 195 ? -11.345 7.596 -14.082 1.00 43.31 195 PHE A N 1
ATOM 1560 C CA . PHE A 1 195 ? -10.488 8.498 -13.290 1.00 43.31 195 PHE A CA 1
ATOM 1561 C C . PHE A 1 195 ? -10.729 9.985 -13.559 1.00 43.31 195 PHE A C 1
ATOM 1563 O O . PHE A 1 195 ? -10.159 10.838 -12.875 1.00 43.31 195 PHE A O 1
ATOM 1570 N N . LEU A 1 196 ? -11.571 10.309 -14.538 1.00 36.84 196 LEU A N 1
ATOM 1571 C CA . LEU A 1 196 ? -11.873 11.675 -14.929 1.00 36.84 196 LEU A CA 1
ATOM 1572 C C . LEU A 1 196 ? -13.371 11.910 -14.808 1.00 36.84 196 LEU A C 1
ATOM 1574 O O . LEU A 1 196 ? -14.159 11.494 -15.649 1.00 36.84 196 LEU A O 1
ATOM 1578 N N . GLY A 1 197 ? -13.760 12.672 -13.789 1.00 31.47 197 GLY A N 1
ATOM 1579 C CA . GLY A 1 197 ? -15.071 13.315 -13.711 1.00 31.47 197 GLY A CA 1
ATOM 1580 C C . GLY A 1 197 ? -15.302 14.382 -14.793 1.00 31.47 197 GLY A C 1
ATOM 1581 O O . GLY A 1 197 ? -15.923 15.397 -14.502 1.00 31.47 197 GLY A O 1
ATOM 1582 N N . THR A 1 198 ? -14.816 14.180 -16.020 1.00 33.31 198 THR A N 1
ATOM 1583 C CA . THR A 1 198 ? -15.122 14.985 -17.207 1.00 33.31 198 THR A CA 1
ATOM 1584 C C . THR A 1 198 ? -15.044 14.104 -18.453 1.00 33.31 198 THR A C 1
ATOM 1586 O O . THR A 1 198 ? -13.993 13.572 -18.799 1.00 33.31 198 THR A O 1
ATOM 1589 N N . SER A 1 199 ? -16.185 13.971 -19.121 1.00 33.59 199 SER A N 1
ATOM 1590 C CA . SER A 1 199 ? -16.411 13.287 -20.393 1.00 33.59 199 SER A CA 1
ATOM 1591 C C . SER A 1 199 ? -15.399 13.642 -21.491 1.00 33.59 199 SER A C 1
ATOM 1593 O O . SER A 1 199 ? -15.319 14.803 -21.888 1.00 33.59 199 SER A O 1
ATOM 1595 N N . CYS A 1 200 ? -14.772 12.632 -22.093 1.00 27.19 200 CYS A N 1
ATOM 1596 C CA . CYS A 1 200 ? -14.279 12.705 -23.469 1.00 27.19 200 CYS A CA 1
ATOM 1597 C C . CYS A 1 200 ? -14.949 11.591 -24.276 1.00 27.19 200 CYS A C 1
ATOM 1599 O O . CYS A 1 200 ? -14.533 10.435 -24.247 1.00 27.19 200 CYS A O 1
ATOM 1601 N N . LEU A 1 201 ? -16.035 11.941 -24.968 1.00 33.16 201 LEU A N 1
ATOM 1602 C CA . LEU A 1 201 ? -16.642 11.079 -25.973 1.00 33.16 201 LEU A CA 1
ATOM 1603 C C . LEU A 1 201 ? -15.937 11.254 -27.323 1.00 33.16 201 LEU A C 1
ATOM 1605 O O . LEU A 1 201 ? -15.734 12.375 -27.787 1.00 33.16 201 LEU A O 1
ATOM 1609 N N . SER A 1 202 ? -15.782 10.103 -27.987 1.00 32.72 202 SER A N 1
ATOM 1610 C CA . SER A 1 202 ? -15.766 9.871 -29.443 1.00 32.72 202 SER A CA 1
ATOM 1611 C C . SER A 1 202 ? -14.391 9.729 -30.143 1.00 32.72 202 SER A C 1
ATOM 1613 O O . SER A 1 202 ? -13.355 10.005 -29.546 1.00 32.72 202 SER A O 1
ATOM 1615 N N . PRO A 1 203 ? -14.351 9.161 -31.369 1.00 51.75 203 PRO A N 1
ATOM 1616 C CA . PRO A 1 203 ? -14.358 7.708 -31.557 1.00 51.75 203 PRO A CA 1
ATOM 1617 C C . PRO A 1 203 ? -13.272 7.243 -32.548 1.00 51.75 203 PRO A C 1
ATOM 1619 O O . PRO A 1 203 ? -12.988 7.906 -33.539 1.00 51.75 203 PRO A O 1
ATOM 1622 N N . SER A 1 204 ? -12.709 6.053 -32.358 1.00 34.47 204 SER A N 1
ATOM 1623 C CA . SER A 1 204 ? -12.300 5.181 -33.474 1.00 34.47 204 SER A CA 1
ATOM 1624 C C . SER A 1 204 ? -11.810 3.829 -32.962 1.00 34.47 204 SER A C 1
ATOM 1626 O O . SER A 1 204 ? -11.371 3.660 -31.830 1.00 34.47 204 SER A O 1
ATOM 1628 N N . SER A 1 205 ? -12.031 2.847 -33.818 1.00 40.31 205 SER A N 1
ATOM 1629 C CA . SER A 1 205 ? -12.124 1.410 -33.611 1.00 40.31 205 SER A CA 1
ATOM 1630 C C . SER A 1 205 ? -10.843 0.680 -33.184 1.00 40.31 205 SER A C 1
ATOM 1632 O O . SER A 1 205 ? -9.743 1.012 -33.619 1.00 40.31 205 SER A O 1
ATOM 1634 N N . SER A 1 206 ? -11.075 -0.449 -32.488 1.00 39.47 206 SER A N 1
ATOM 1635 C CA . SER A 1 206 ? -10.223 -1.652 -32.323 1.00 39.47 206 SER A CA 1
ATOM 1636 C C . SER A 1 206 ? -8.915 -1.460 -31.538 1.00 39.47 206 SER A C 1
ATOM 1638 O O . SER A 1 206 ? -7.885 -1.116 -32.093 1.00 39.47 206 SER A O 1
ATOM 1640 N N . THR A 1 207 ? -8.854 -1.704 -30.227 1.00 37.62 207 THR A N 1
ATOM 1641 C CA . THR A 1 207 ? -9.146 -2.966 -29.524 1.00 37.62 207 THR A CA 1
ATOM 1642 C C . THR A 1 207 ? -9.590 -2.665 -28.086 1.00 37.62 207 THR A C 1
ATOM 1644 O O . THR A 1 207 ? -8.879 -2.011 -27.325 1.00 37.62 207 THR A O 1
ATOM 1647 N N . ASN A 1 208 ? -10.778 -3.140 -27.702 1.00 45.66 208 ASN A N 1
ATOM 1648 C CA . ASN A 1 208 ? -11.282 -3.038 -26.332 1.00 45.66 208 ASN A CA 1
ATOM 1649 C C . ASN A 1 208 ? -10.416 -3.886 -25.399 1.00 45.66 208 ASN A C 1
ATOM 1651 O O . ASN A 1 208 ? -10.564 -5.102 -25.357 1.00 45.66 208 ASN A O 1
ATOM 1655 N N . ASN A 1 209 ? -9.512 -3.226 -24.681 1.00 44.53 209 ASN A N 1
ATOM 1656 C CA . ASN A 1 209 ? -9.139 -3.534 -23.300 1.00 44.53 209 ASN A CA 1
ATOM 1657 C C . ASN A 1 209 ? -8.356 -2.340 -22.732 1.00 44.53 209 ASN A C 1
ATOM 1659 O O . ASN A 1 209 ? -7.198 -2.457 -22.333 1.00 44.53 209 ASN A O 1
ATOM 1663 N N . LYS A 1 210 ? -9.006 -1.169 -22.669 1.00 48.97 210 LYS A N 1
ATOM 1664 C CA . LYS A 1 210 ? -8.636 -0.162 -21.671 1.00 48.97 210 LYS A CA 1
ATOM 1665 C C . LYS A 1 210 ? -9.038 -0.738 -20.315 1.00 48.97 210 LYS A C 1
ATOM 1667 O O . LYS A 1 210 ? -10.158 -0.538 -19.856 1.00 48.97 210 LYS A O 1
ATOM 1672 N N . ILE A 1 211 ? -8.170 -1.551 -19.719 1.00 48.69 211 ILE A N 1
ATOM 1673 C CA . ILE A 1 211 ? -8.381 -1.997 -18.345 1.00 48.69 211 ILE A CA 1
ATOM 1674 C C . ILE A 1 211 ? -8.136 -0.765 -17.480 1.00 48.69 211 ILE A C 1
ATOM 1676 O O . ILE A 1 211 ? -6.995 -0.426 -17.201 1.00 48.69 211 ILE A O 1
ATOM 1680 N N . ALA A 1 212 ? -9.215 -0.063 -17.142 1.00 61.84 212 ALA A N 1
ATOM 1681 C CA . ALA A 1 212 ? -9.303 0.721 -15.924 1.00 61.84 212 ALA A CA 1
ATOM 1682 C C . ALA A 1 212 ? -9.203 -0.245 -14.742 1.00 61.84 212 ALA A C 1
ATOM 1684 O O . ALA A 1 212 ? -9.549 -1.415 -14.889 1.00 61.84 212 ALA A O 1
ATOM 1685 N N . PHE A 1 213 ? -8.769 0.201 -13.571 1.00 66.12 213 PHE A N 1
ATOM 1686 C CA . PHE A 1 213 ? -8.934 -0.606 -12.369 1.00 66.12 213 PHE A CA 1
ATOM 1687 C C . PHE A 1 213 ? -10.374 -0.451 -11.862 1.00 66.12 213 PHE A C 1
ATOM 1689 O O . PHE A 1 213 ? -10.625 0.511 -11.139 1.00 66.12 213 PHE A O 1
ATOM 1696 N N . PRO A 1 214 ? -11.317 -1.365 -12.176 1.00 63.50 214 PRO A N 1
ATOM 1697 C CA . PRO A 1 214 ? -12.717 -1.190 -11.775 1.00 63.50 214 PRO A CA 1
ATOM 1698 C C . PRO A 1 214 ? -12.879 -1.180 -10.249 1.00 63.50 214 PRO A C 1
ATOM 1700 O O . PRO A 1 214 ? -13.866 -0.693 -9.713 1.00 63.50 214 PRO A O 1
ATOM 1703 N N . ALA A 1 215 ? -11.905 -1.750 -9.535 1.00 70.25 215 ALA A N 1
ATOM 1704 C CA . ALA A 1 215 ? -11.878 -1.769 -8.087 1.00 70.25 215 ALA A CA 1
ATOM 1705 C C . ALA A 1 215 ? -11.166 -0.553 -7.475 1.00 70.25 215 ALA A C 1
ATOM 1707 O O . ALA A 1 215 ? -11.307 -0.366 -6.270 1.00 70.25 215 ALA A O 1
ATOM 1708 N N . LEU A 1 216 ? -10.396 0.248 -8.231 1.00 71.38 216 LEU A N 1
ATOM 1709 C CA . LEU A 1 216 ? -9.527 1.295 -7.673 1.00 71.38 216 LEU A CA 1
ATOM 1710 C C . LEU A 1 216 ? -10.364 2.477 -7.202 1.00 71.38 216 LEU A C 1
ATOM 1712 O O . LEU A 1 216 ? -10.810 3.307 -7.985 1.00 71.38 216 LEU A O 1
ATOM 1716 N N . LYS A 1 217 ? -10.546 2.559 -5.884 1.00 69.75 217 LYS A N 1
ATOM 1717 C CA . LYS A 1 217 ? -11.415 3.555 -5.246 1.00 69.75 217 LYS A CA 1
ATOM 1718 C C . LYS A 1 217 ? -10.712 4.901 -5.085 1.00 69.75 217 LYS A C 1
ATOM 1720 O O . LYS A 1 217 ? -11.377 5.932 -5.050 1.00 69.75 217 LYS A O 1
ATOM 1725 N N . LYS A 1 218 ? -9.379 4.911 -4.945 1.00 68.44 218 LYS A N 1
ATOM 1726 C CA . LYS A 1 218 ? -8.606 6.148 -4.765 1.00 68.44 218 LYS A CA 1
ATOM 1727 C C . LYS A 1 218 ? -7.151 5.981 -5.203 1.00 68.44 218 LYS A C 1
ATOM 1729 O O . LYS A 1 218 ? -6.503 4.983 -4.885 1.00 68.44 218 LYS A O 1
ATOM 1734 N N . LEU A 1 219 ? -6.637 7.004 -5.879 1.00 71.38 219 LEU A N 1
ATOM 1735 C CA . LEU A 1 219 ? -5.240 7.146 -6.283 1.00 71.38 219 LEU A CA 1
ATOM 1736 C C . LEU A 1 219 ? -4.664 8.386 -5.594 1.00 71.38 219 LEU A C 1
ATOM 1738 O O . LEU A 1 219 ? -5.264 9.457 -5.664 1.00 71.38 219 LEU A O 1
ATOM 1742 N N . LYS A 1 220 ? -3.536 8.245 -4.887 1.00 67.38 220 LYS A N 1
ATOM 1743 C CA . LYS A 1 220 ? -2.881 9.364 -4.187 1.00 67.38 220 LYS A CA 1
ATOM 1744 C C . LYS A 1 220 ? -1.562 9.698 -4.879 1.00 67.38 220 LYS A C 1
ATOM 1746 O O . LYS A 1 220 ? -0.656 8.867 -4.925 1.00 67.38 220 LYS A O 1
ATOM 1751 N N . PHE A 1 221 ? -1.458 10.928 -5.373 1.00 66.94 221 PHE A N 1
ATOM 1752 C CA . PHE A 1 221 ? -0.200 11.531 -5.798 1.00 66.94 221 PHE A CA 1
ATOM 1753 C C . PHE A 1 221 ? 0.287 12.443 -4.672 1.00 66.94 221 PHE A C 1
ATOM 1755 O O . PHE A 1 221 ? -0.443 13.321 -4.215 1.00 66.94 221 PHE A O 1
ATOM 1762 N N . HIS A 1 222 ? 1.501 12.218 -4.182 1.00 61.88 222 HIS A N 1
ATOM 1763 C CA . HIS A 1 222 ? 2.164 13.117 -3.240 1.00 61.88 222 HIS A CA 1
ATOM 1764 C C . HIS A 1 222 ? 3.549 13.432 -3.778 1.00 61.88 222 HIS A C 1
ATOM 1766 O O . HIS A 1 222 ? 4.308 12.519 -4.109 1.00 61.88 222 HIS A O 1
ATOM 1772 N N . SER A 1 223 ? 3.849 14.726 -3.887 1.00 63.97 223 SER A N 1
ATOM 1773 C CA . SER A 1 223 ? 5.140 15.237 -4.360 1.00 63.97 223 SER A CA 1
ATOM 1774 C C . SER A 1 223 ? 5.502 14.855 -5.805 1.00 63.97 223 SER A C 1
ATOM 1776 O O . SER A 1 223 ? 6.653 14.997 -6.206 1.00 63.97 223 SER A O 1
ATOM 1778 N N . ILE A 1 224 ? 4.538 14.410 -6.619 1.00 68.69 224 ILE A N 1
ATOM 1779 C CA . ILE A 1 224 ? 4.749 14.153 -8.051 1.00 68.69 224 ILE A CA 1
ATOM 1780 C C . ILE A 1 224 ? 4.541 15.465 -8.805 1.00 68.69 224 ILE A C 1
ATOM 1782 O O . ILE A 1 224 ? 3.438 16.014 -8.815 1.00 68.69 224 ILE A O 1
ATOM 1786 N N . LYS A 1 225 ? 5.605 15.996 -9.414 1.00 65.25 225 LYS A N 1
ATOM 1787 C CA . LYS A 1 225 ? 5.523 17.244 -10.179 1.00 65.25 225 LYS A CA 1
ATOM 1788 C C . LYS A 1 225 ? 4.672 17.034 -11.428 1.00 65.25 225 LYS A C 1
ATOM 1790 O O . LYS A 1 225 ? 4.846 16.053 -12.139 1.00 65.25 225 LYS A O 1
ATOM 1795 N N . GLU A 1 226 ? 3.797 17.995 -11.710 1.00 66.94 226 GLU A N 1
ATOM 1796 C CA . GLU A 1 226 ? 3.056 18.081 -12.975 1.00 66.94 226 GLU A CA 1
ATOM 1797 C C . GLU A 1 226 ? 2.116 16.902 -13.285 1.00 66.94 226 GLU A C 1
ATOM 1799 O O . GLU A 1 226 ? 1.717 16.743 -14.437 1.00 66.94 226 GLU A O 1
ATOM 1804 N N . TRP A 1 227 ? 1.711 16.110 -12.283 1.00 65.50 227 TRP A N 1
ATOM 1805 C CA . TRP A 1 227 ? 0.795 14.974 -12.478 1.00 65.50 227 TRP A CA 1
ATOM 1806 C C . TRP A 1 227 ? -0.514 15.385 -13.182 1.00 65.50 227 TRP A C 1
ATOM 1808 O O . TRP A 1 227 ? -1.060 14.628 -13.980 1.00 65.50 227 TRP A O 1
ATOM 1818 N N . GLU A 1 228 ? -0.975 16.619 -12.961 1.00 64.25 228 GLU A N 1
ATOM 1819 C CA . GLU A 1 228 ? -2.149 17.214 -13.614 1.00 64.25 228 GLU A CA 1
ATOM 1820 C C . GLU A 1 228 ? -2.010 17.301 -15.142 1.00 64.25 228 GLU A C 1
ATOM 1822 O O . GLU A 1 228 ? -3.003 17.229 -15.866 1.00 64.25 228 GLU A O 1
ATOM 1827 N N . LYS A 1 229 ? -0.780 17.423 -15.663 1.00 71.25 229 LYS A N 1
ATOM 1828 C CA . LYS A 1 229 ? -0.520 17.437 -17.109 1.00 71.25 229 LYS A CA 1
ATOM 1829 C C . LYS A 1 229 ? -0.698 16.059 -17.745 1.00 71.25 229 LYS A C 1
ATOM 1831 O O . LYS A 1 229 ? -0.827 15.983 -18.958 1.00 71.25 229 LYS A O 1
ATOM 1836 N N . TRP A 1 230 ? -0.707 14.976 -16.964 1.00 65.88 230 TRP A N 1
ATOM 1837 C CA . TRP A 1 230 ? -0.900 13.614 -17.485 1.00 65.88 230 TRP A CA 1
ATOM 1838 C C . TRP A 1 230 ? -2.358 13.301 -17.817 1.00 65.88 230 TRP A C 1
ATOM 1840 O O . TRP A 1 230 ? -2.625 12.282 -18.451 1.00 65.88 230 TRP A O 1
ATOM 1850 N N . MET A 1 231 ? -3.271 14.156 -17.354 1.00 50.22 231 MET A N 1
ATOM 1851 C CA . MET A 1 231 ? -4.721 14.023 -17.486 1.00 50.22 231 MET A CA 1
ATOM 1852 C C . MET A 1 231 ? -5.293 14.828 -18.666 1.00 50.22 231 MET A C 1
ATOM 1854 O O . MET A 1 231 ? -6.506 14.846 -18.851 1.00 50.22 231 MET A O 1
ATOM 1858 N N . ARG A 1 232 ? -4.433 15.509 -19.434 1.00 48.97 232 ARG A N 1
ATOM 1859 C CA . ARG A 1 232 ? -4.766 16.265 -20.650 1.00 48.97 232 ARG A CA 1
ATOM 1860 C C . ARG A 1 232 ? -4.281 15.515 -21.883 1.00 48.97 232 ARG A C 1
ATOM 1862 O O . ARG A 1 232 ? -4.979 15.611 -22.912 1.00 48.97 232 ARG A O 1
#

M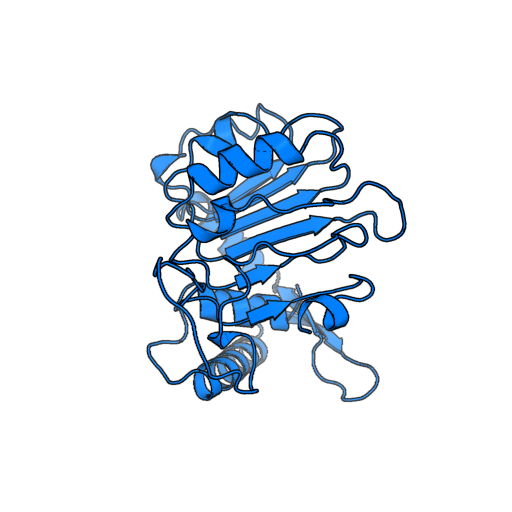ean predicted aligned error: 9.74 Å

Sequence (232 aa):
MEKEFLIKSWMAEDLLGEMQHKDVEIIGEKYFDNLVVHSFFQEFEKDENDKSVISCKMHEIVHDFSQYLRRTKGLMVATSNAEELNMNSKEKARHLTLIHNEAAAIPAPVFDVKKLRSLHLILNDTSTVGASLAKLLDRMTCLRILSFKYMNCGYKGSIKRIPKKIGNLRHLGYLNLEGNTDLEKLPETVCGDEFLGTSCLSPSSSTNNKIAFPALKKLKFHSIKEWEKWMR